Protein AF-A0A372Q466-F1 (afdb_monomer)

Foldseek 3Di:
DDDDDDDDDDPVVVVVVVVVVVVLVVQLPFWLVRNLVVVVVVPPPDDPVNNVVSVVVRQGSNNVVVVVVVVVVVCVVVVNDPPDPVPPDDDDDDDDDDDPPDPVVVVVVVVVVVVVVVLVVVVVPPPPDDPVVVVVSVVVVVVVVVVVCCVVVVDCVVVVVVVVVVVVVVVVVVVVVVVVVVVVVVVVVVVVVVVVVVVVVVVVVVVVVVVVVVVVVVVVVVVVVVVVVVVVVVVVVVVVVVVVVVVVVVVVVPPPDDDDDPDPDDPPDPPPPPPPPPPPPCDPVNVVVVVVVVVVVVVVVVVVVVVVVVVVVVVVVVVVVVVVPPDDDDDDDDDDD

Sequence (337 aa):
MSSQASSPASPDSITEEISTRIMSDVVKEFNTEELIEYLGRKDLKLDEDDIKILHKEKIAGLDFLNTTKEVMEMLRKNKVNGEDITSIKQFTPVFEEINDDDKALDHCMEDIILKLSNVETMTNANEDVSDEDAIGRVDYAIKSLEDFLCITKGKPQNIKIGYAQCITELEAKNDKLEAENAELRKGNTEIRDLRFKLSVSDAEIAELKRMRTKVLRANGEHNERRDVEIKKLKQKNAELEARLAIVEKNYVVVDGQLQNDKKAISEVLPKISSPNNNVDIKSSEDKKMDSFLDEVHKKKVSNEIRQRNREKKLLRESSTKDLSVSKGPVSSVDEES

Secondary structure (DSSP, 8-state):
---PPPPPPPHHHHHHHHHHHHHHHHHTT--HHHHHHHHHTTT----HHHHHHHHHTT--HHHHHHHHHHHHHHHHHTT--TT-GGGS----PPPPPPPTT-HHHHHHHHHHHHHHHHHHHHHHT-TT--HHHHHHHHHHHHHHHHHHHHHHTT-HHHHHHHHHHHHHHHHHHHHHHHHHHHHHHHHHHHHHHHHHHHHHHHHHHHHHHHHHHHHHHHHHHHHHHHHHHHHHHHHHHHHHHHHHHHHHHHHHTTTT---------------------------HHHHHHHHHHHHHHHHHHHHHHHHHHHHHHHHHHHHHHHTSSS-----------

Radius of gyration: 53.22 Å; Cα contacts (8 Å, |Δi|>4): 50; chains: 1; bounding box: 120×59×155 Å

pLDDT: mean 74.65, std 19.54, range [38.22, 98.31]

Mean predicted aligned error: 23.69 Å

Structure (mmCIF, N/CA/C/O backbone):
data_AF-A0A372Q466-F1
#
_entry.id   AF-A0A372Q466-F1
#
loop_
_atom_site.group_PDB
_atom_site.id
_atom_site.type_symbol
_atom_site.label_atom_id
_atom_site.label_alt_id
_atom_site.label_comp_id
_atom_site.label_asym_id
_atom_site.label_entity_id
_atom_site.label_seq_id
_atom_site.pdbx_PDB_ins_code
_atom_site.Cartn_x
_atom_site.Cartn_y
_atom_site.Cartn_z
_atom_site.occupancy
_atom_site.B_iso_or_equiv
_atom_site.auth_seq_id
_atom_site.auth_comp_id
_atom_site.auth_asym_id
_atom_site.auth_atom_id
_atom_site.pdbx_PDB_model_num
ATOM 1 N N . MET A 1 1 ? -7.091 10.038 -30.196 1.00 44.59 1 MET A N 1
ATOM 2 C CA . MET A 1 1 ? -7.006 10.667 -28.863 1.00 44.59 1 MET A CA 1
ATOM 3 C C . MET A 1 1 ? -8.393 11.175 -28.535 1.00 44.59 1 MET A C 1
ATOM 5 O O . MET A 1 1 ? -8.843 12.088 -29.208 1.00 44.59 1 MET A O 1
ATOM 9 N N . SER A 1 2 ? -9.104 10.513 -27.624 1.00 43.59 2 SER A N 1
ATOM 10 C CA . SER A 1 2 ? -10.438 10.943 -27.197 1.00 43.59 2 SER A CA 1
ATOM 11 C C . SER A 1 2 ? -10.302 11.467 -25.777 1.00 43.59 2 SER A C 1
ATOM 13 O O . SER A 1 2 ? -10.132 10.685 -24.845 1.00 43.59 2 SER A O 1
ATOM 15 N N . SER A 1 3 ? -10.267 12.786 -25.635 1.00 48.19 3 SER A N 1
ATOM 16 C CA . SER A 1 3 ? -10.241 13.451 -24.337 1.00 48.19 3 SER A CA 1
ATOM 17 C C . SER A 1 3 ? -11.683 13.595 -23.863 1.00 48.19 3 SER A C 1
ATOM 19 O O . SER A 1 3 ? -12.445 14.363 -24.448 1.00 48.19 3 SER A O 1
ATOM 21 N N . GLN A 1 4 ? -12.076 12.843 -22.834 1.00 50.62 4 GLN A N 1
ATOM 22 C CA . GLN A 1 4 ? -13.305 13.140 -22.102 1.00 50.62 4 GLN A CA 1
ATOM 23 C C . GLN A 1 4 ? -13.087 14.429 -21.305 1.00 50.62 4 GLN A C 1
ATOM 25 O O . GLN A 1 4 ? -12.199 14.501 -20.456 1.00 50.62 4 GLN A O 1
ATOM 30 N N . ALA A 1 5 ? -13.876 15.455 -21.615 1.00 45.59 5 ALA A N 1
ATOM 31 C CA . ALA A 1 5 ? -13.960 16.663 -20.813 1.00 45.59 5 ALA A CA 1
ATOM 32 C C . ALA A 1 5 ? -14.718 16.339 -19.519 1.00 45.59 5 ALA A C 1
ATOM 34 O O . ALA A 1 5 ? -15.847 15.847 -19.559 1.00 45.59 5 ALA A O 1
ATOM 35 N N . SER A 1 6 ? -14.077 16.591 -18.378 1.00 50.66 6 SER A N 1
ATOM 36 C CA . SER A 1 6 ? -14.710 16.499 -17.064 1.00 50.66 6 SER A CA 1
ATOM 37 C C . SER A 1 6 ? -15.810 17.558 -16.975 1.00 50.66 6 SER A C 1
ATOM 39 O O . SER A 1 6 ? -15.568 18.722 -17.296 1.00 50.66 6 SER A O 1
ATOM 41 N N . SER A 1 7 ? -17.013 17.157 -16.564 1.00 51.34 7 SER A N 1
ATOM 42 C CA . SER A 1 7 ? -18.104 18.104 -16.315 1.00 51.34 7 SER A CA 1
ATOM 43 C C . SER A 1 7 ? -17.730 19.031 -15.148 1.00 51.34 7 SER A C 1
ATOM 45 O O . SER A 1 7 ? -17.166 18.543 -14.164 1.00 51.34 7 SER A O 1
ATOM 47 N N . PRO A 1 8 ? -18.000 20.346 -15.232 1.00 53.06 8 PRO A N 1
ATOM 48 C CA . PRO A 1 8 ? -17.769 21.254 -14.117 1.00 53.06 8 PRO A CA 1
ATOM 49 C C . PRO A 1 8 ? -18.747 20.934 -12.981 1.00 53.06 8 PRO A C 1
ATOM 51 O O . PRO A 1 8 ? -19.928 20.691 -13.226 1.00 53.06 8 PRO A O 1
ATOM 54 N N . ALA A 1 9 ? -18.246 20.912 -11.744 1.00 53.78 9 ALA A N 1
ATOM 55 C CA . ALA A 1 9 ? -19.078 20.759 -10.555 1.00 53.78 9 ALA A CA 1
ATOM 56 C C . ALA A 1 9 ? -20.114 21.896 -10.484 1.00 53.78 9 ALA A C 1
ATOM 58 O O . ALA A 1 9 ? -19.784 23.053 -10.755 1.00 53.78 9 ALA A O 1
ATOM 59 N N . SER A 1 10 ? -21.361 21.558 -10.144 1.00 47.69 10 SER A N 1
ATOM 60 C CA . SER A 1 10 ? -22.459 22.522 -10.049 1.00 47.69 10 SER A CA 1
ATOM 61 C C . SER A 1 10 ? -22.172 23.590 -8.981 1.00 47.69 10 SER A C 1
ATOM 63 O O . SER A 1 10 ? -21.725 23.237 -7.887 1.00 47.69 10 SER A O 1
ATOM 65 N N . PRO A 1 11 ? -22.458 24.878 -9.252 1.00 53.91 11 PRO A N 1
ATOM 66 C CA . PRO A 1 11 ? -22.210 25.979 -8.316 1.00 53.91 11 PRO A CA 1
ATOM 67 C C . PRO A 1 11 ? -22.918 25.809 -6.961 1.00 53.91 11 PRO A C 1
ATOM 69 O O . PRO A 1 11 ? -22.360 26.228 -5.949 1.00 53.91 11 PRO A O 1
ATOM 72 N N . ASP A 1 12 ? -24.056 25.108 -6.923 1.00 52.78 12 ASP A N 1
ATOM 73 C CA . ASP A 1 12 ? -24.810 24.813 -5.694 1.00 52.78 12 ASP A CA 1
ATOM 74 C C . ASP A 1 12 ? -24.000 23.988 -4.677 1.00 52.78 12 ASP A C 1
ATOM 76 O O . ASP A 1 12 ? -24.082 24.210 -3.471 1.00 52.78 12 ASP A O 1
ATOM 80 N N . SER A 1 13 ? -23.145 23.074 -5.153 1.00 54.00 13 SER A N 1
ATOM 81 C CA . SER A 1 13 ? -22.295 22.255 -4.278 1.00 54.00 13 SER A CA 1
ATOM 82 C C . SER A 1 13 ? -21.184 23.076 -3.624 1.00 54.00 13 SER A C 1
ATOM 84 O O . SER A 1 13 ? -20.756 22.758 -2.519 1.00 54.00 13 SER A O 1
ATOM 86 N N . ILE A 1 14 ? -20.711 24.125 -4.302 1.00 54.25 14 ILE A N 1
ATOM 87 C CA . ILE A 1 14 ? -19.613 24.973 -3.826 1.00 54.25 14 ILE A CA 1
ATOM 88 C C . ILE A 1 14 ? -20.138 25.956 -2.772 1.00 54.25 14 ILE A C 1
ATOM 90 O O . ILE A 1 14 ? -19.469 26.204 -1.771 1.00 54.25 14 ILE A O 1
ATOM 94 N N . THR A 1 15 ? -21.348 26.491 -2.953 1.00 51.25 15 THR A N 1
ATOM 95 C CA . THR A 1 15 ? -21.980 27.390 -1.975 1.00 51.25 15 THR A CA 1
ATOM 96 C C . THR A 1 15 ? -22.365 26.675 -0.680 1.00 51.25 15 THR A C 1
ATOM 98 O O . THR A 1 15 ? -22.155 27.233 0.397 1.00 51.25 15 THR A O 1
ATOM 101 N N . GLU A 1 16 ? -22.841 25.429 -0.761 1.00 55.97 16 GLU A N 1
ATOM 102 C CA . GLU A 1 16 ? -23.146 24.600 0.416 1.00 55.97 16 GLU A CA 1
ATOM 103 C C . GLU A 1 16 ? -21.878 24.179 1.179 1.00 55.97 16 GLU A C 1
ATOM 105 O O . GLU A 1 16 ? -21.827 24.245 2.409 1.00 55.97 16 GLU A O 1
ATOM 110 N N . GLU A 1 17 ? -20.799 23.825 0.474 1.00 57.44 17 GLU A N 1
ATOM 111 C CA . GLU A 1 17 ? -19.514 23.476 1.097 1.00 57.44 17 GLU A CA 1
ATOM 112 C C . GLU A 1 17 ? -18.873 24.680 1.813 1.00 57.44 17 GLU A C 1
ATOM 114 O O . GLU A 1 17 ? -18.328 24.554 2.911 1.00 57.44 17 GLU A O 1
ATOM 119 N N . ILE A 1 18 ? -18.982 25.880 1.236 1.00 59.69 18 ILE A N 1
ATOM 120 C CA . ILE A 1 18 ? -18.499 27.115 1.870 1.00 59.69 18 ILE A CA 1
ATOM 121 C C . ILE A 1 18 ? -19.350 27.461 3.101 1.00 59.69 18 ILE A C 1
ATOM 123 O O . ILE A 1 18 ? -18.797 27.807 4.145 1.00 59.69 18 ILE A O 1
ATOM 127 N N . SER A 1 19 ? -20.675 27.321 3.013 1.00 62.28 19 SER A N 1
ATOM 128 C CA . SER A 1 19 ? -21.606 27.583 4.120 1.00 62.28 19 SER A CA 1
ATOM 129 C C . SER A 1 19 ? -21.385 26.627 5.304 1.00 62.28 19 SER A C 1
ATOM 131 O O . SER A 1 19 ? -21.246 27.059 6.451 1.00 62.28 19 SER A O 1
ATOM 133 N N . THR A 1 20 ? -21.239 25.327 5.034 1.00 62.69 20 THR A N 1
ATOM 134 C CA . THR A 1 20 ? -20.958 24.298 6.054 1.00 62.69 20 THR A CA 1
ATOM 135 C C . THR A 1 20 ? -19.583 24.463 6.702 1.00 62.69 20 THR A C 1
ATOM 137 O O . THR A 1 20 ? -19.449 24.287 7.917 1.00 62.69 20 THR A O 1
ATOM 140 N N . ARG A 1 21 ? -18.567 24.874 5.933 1.00 68.06 21 ARG A N 1
ATOM 141 C CA . ARG A 1 21 ? -17.226 25.171 6.455 1.00 68.06 21 ARG A CA 1
ATOM 142 C C . ARG A 1 21 ? -17.224 26.376 7.395 1.00 68.06 21 ARG A C 1
ATOM 144 O O . ARG A 1 21 ? -16.678 26.276 8.490 1.00 68.06 21 ARG A O 1
ATOM 151 N N . ILE A 1 22 ? -17.884 27.469 7.005 1.00 69.56 22 ILE A N 1
ATOM 152 C CA . ILE A 1 22 ? -18.011 28.676 7.839 1.00 69.56 22 ILE A CA 1
ATOM 153 C C . ILE A 1 22 ? -18.734 28.344 9.147 1.00 69.56 22 ILE A C 1
ATOM 155 O O . ILE A 1 22 ? -18.325 28.796 10.213 1.00 69.56 22 ILE A O 1
ATOM 159 N N . MET A 1 23 ? -19.775 27.512 9.090 1.00 74.00 23 MET A N 1
ATOM 160 C CA . MET A 1 23 ? -20.550 27.182 10.282 1.00 74.00 23 MET A CA 1
ATOM 161 C C . MET A 1 23 ? -19.811 26.230 11.231 1.00 74.00 23 MET A C 1
ATOM 163 O O . MET A 1 23 ? -19.914 26.385 12.444 1.00 74.00 23 MET A O 1
ATOM 167 N N . SER A 1 24 ? -19.013 25.294 10.705 1.00 80.06 24 SER A N 1
ATOM 168 C CA . SER A 1 24 ? -18.153 24.442 11.535 1.00 80.06 24 SER A CA 1
ATOM 169 C C . SER A 1 24 ? -17.068 25.245 12.251 1.00 80.06 24 SER A C 1
ATOM 171 O O . SER A 1 24 ? -16.788 24.962 13.411 1.00 80.06 24 SER A O 1
ATOM 173 N N . ASP A 1 25 ? -16.471 26.246 11.599 1.00 83.00 25 ASP A N 1
ATOM 174 C CA . ASP A 1 25 ? -15.416 27.053 12.219 1.00 83.00 25 ASP A CA 1
ATOM 175 C C . ASP A 1 25 ? -15.942 27.910 13.381 1.00 83.00 25 ASP A C 1
ATOM 177 O O . ASP A 1 25 ? -15.251 28.040 14.384 1.00 83.00 25 ASP A O 1
ATOM 181 N N . VAL A 1 26 ? -17.189 28.387 13.302 1.00 85.62 26 VAL A N 1
ATOM 182 C CA . VAL A 1 26 ? -17.850 29.101 14.409 1.00 85.62 26 VAL A CA 1
ATOM 183 C C . VAL A 1 26 ? -18.216 28.152 15.556 1.00 85.62 26 VAL A C 1
ATOM 185 O O . VAL A 1 26 ? -17.961 28.461 16.715 1.00 85.62 26 VAL A O 1
ATOM 188 N N . VAL A 1 27 ? -18.766 26.968 15.254 1.00 90.00 27 VAL A N 1
ATOM 189 C CA . VAL A 1 27 ? -19.194 26.005 16.287 1.00 90.00 27 VAL A CA 1
ATOM 190 C C . VAL A 1 27 ? -18.016 25.493 17.123 1.00 90.00 27 VAL A C 1
ATOM 192 O O . VAL A 1 27 ? -18.204 25.198 18.296 1.00 90.00 27 VAL A O 1
ATOM 195 N N . LYS A 1 28 ? -16.790 25.425 16.581 1.00 92.31 28 LYS A N 1
ATOM 196 C CA . LYS A 1 28 ? -15.598 24.993 17.346 1.00 92.31 28 LYS A CA 1
ATOM 197 C C . LYS A 1 28 ? -15.324 25.846 18.581 1.00 92.31 28 LYS A C 1
ATOM 199 O O . LYS A 1 28 ? -14.719 25.345 19.522 1.00 92.31 28 LYS A O 1
ATOM 204 N N . GLU A 1 29 ? -15.727 27.111 18.559 1.00 92.75 29 GLU A N 1
ATOM 205 C CA . GLU A 1 29 ? -15.465 28.056 19.644 1.00 92.75 29 GLU A CA 1
ATOM 206 C C . GLU A 1 29 ? -16.552 28.030 20.725 1.00 92.75 29 GLU A C 1
ATOM 208 O O . GLU A 1 29 ? -16.367 28.628 21.782 1.00 92.75 29 GLU A O 1
ATOM 213 N N . PHE A 1 30 ? -17.658 27.312 20.497 1.00 95.56 30 PHE A N 1
ATOM 214 C CA . PHE A 1 30 ? -18.774 27.283 21.432 1.00 95.56 30 PHE A CA 1
ATOM 215 C C . PHE A 1 30 ? -18.442 26.538 22.717 1.00 95.56 30 PHE A C 1
ATOM 217 O O . PHE A 1 30 ? -17.944 25.406 22.707 1.00 95.56 30 PHE A O 1
ATOM 224 N N . ASN A 1 31 ? -18.815 27.153 23.836 1.00 94.50 31 ASN A N 1
ATOM 225 C CA . ASN A 1 31 ? -18.957 26.436 25.097 1.00 94.50 31 ASN A CA 1
ATOM 226 C C . ASN A 1 31 ? -20.234 25.567 25.096 1.00 94.50 31 ASN A C 1
ATOM 228 O O . ASN A 1 31 ? -21.010 25.567 24.141 1.00 94.50 31 ASN A O 1
ATOM 232 N N . THR A 1 32 ? -20.445 24.792 26.161 1.00 94.56 32 THR A N 1
ATOM 233 C CA . THR A 1 32 ? -21.567 23.844 26.253 1.00 94.56 32 THR A CA 1
ATOM 234 C C . THR A 1 32 ? -22.935 24.520 26.138 1.00 94.56 32 THR A C 1
ATOM 236 O O . THR A 1 32 ? -23.804 23.997 25.446 1.00 94.56 32 THR A O 1
ATOM 239 N N . GLU A 1 33 ? -23.120 25.698 26.737 1.00 94.69 33 GLU A N 1
ATOM 240 C CA . GLU A 1 33 ? -24.391 26.433 26.671 1.00 94.69 33 GLU A CA 1
ATOM 241 C C . GLU A 1 33 ? -24.652 26.991 25.268 1.00 94.69 33 GLU A C 1
ATOM 243 O O . GLU A 1 33 ? -25.740 26.831 24.716 1.00 94.69 33 GLU A O 1
ATOM 248 N N . GLU A 1 34 ? -23.630 27.587 24.651 1.00 94.31 34 GLU A N 1
ATOM 249 C CA . GLU A 1 34 ? -23.700 28.113 23.282 1.00 94.31 34 GLU A CA 1
ATOM 250 C C . GLU A 1 34 ? -23.965 27.000 22.260 1.00 94.31 34 GLU A C 1
ATOM 252 O O . GLU A 1 34 ? -24.724 27.189 21.306 1.00 94.31 34 GLU A O 1
ATOM 257 N N . LEU A 1 35 ? -23.382 25.816 22.475 1.00 94.75 35 LEU A N 1
ATOM 258 C CA . LEU A 1 35 ? -23.640 24.639 21.653 1.00 94.75 35 LEU A CA 1
ATOM 259 C C . LEU A 1 35 ? -25.094 24.174 21.791 1.00 94.75 35 LEU A C 1
ATOM 261 O O . LEU A 1 35 ? -25.743 23.930 20.775 1.00 94.75 35 LEU A O 1
ATOM 265 N N . ILE A 1 36 ? -25.618 24.068 23.016 1.00 93.69 36 ILE A N 1
ATOM 266 C CA . ILE A 1 36 ? -27.011 23.668 23.266 1.00 93.69 36 ILE A CA 1
ATOM 267 C C . ILE A 1 36 ? -27.976 24.661 22.607 1.00 93.69 36 ILE A C 1
ATOM 269 O O . ILE A 1 36 ? -28.895 24.246 21.897 1.00 93.69 36 ILE A O 1
ATOM 273 N N . GLU A 1 37 ? -27.739 25.966 22.763 1.00 92.75 37 GLU A N 1
ATOM 274 C CA . GLU A 1 37 ? -28.554 27.002 22.126 1.00 92.75 37 GLU A CA 1
ATOM 275 C C . GLU A 1 37 ? -28.517 26.884 20.596 1.00 92.75 37 GLU A C 1
ATOM 277 O O . GLU A 1 37 ? -29.555 26.941 19.927 1.00 92.75 37 GLU A O 1
ATOM 282 N N . TYR A 1 38 ? -27.327 26.687 20.027 1.00 92.19 38 TYR A N 1
ATOM 283 C CA . TYR A 1 38 ? -27.156 26.502 18.592 1.00 92.19 38 TYR A CA 1
ATOM 284 C C . TYR A 1 38 ? -27.909 25.272 18.071 1.00 92.19 38 TYR A C 1
ATOM 286 O O . TYR A 1 38 ? -28.610 25.371 17.061 1.00 92.19 38 TYR A O 1
ATOM 294 N N . LEU A 1 39 ? -27.795 24.128 18.752 1.00 90.81 39 LEU A N 1
ATOM 295 C CA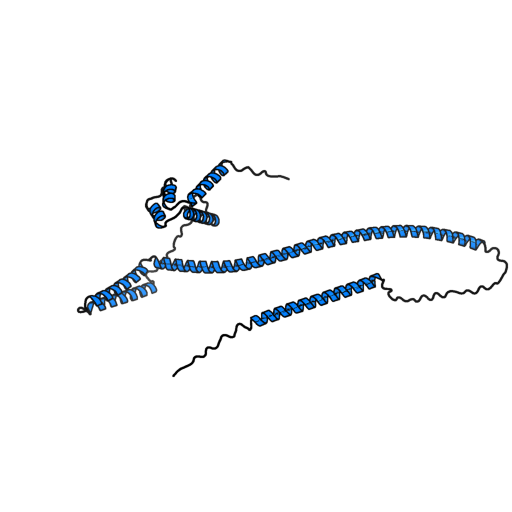 . LEU A 1 39 ? -28.468 22.884 18.369 1.00 90.81 39 LEU A CA 1
ATOM 296 C C . LEU A 1 39 ? -29.993 23.000 18.492 1.00 90.81 39 LEU A C 1
ATOM 298 O O . LEU A 1 39 ? -30.715 22.519 17.616 1.00 90.81 39 LEU A O 1
ATOM 30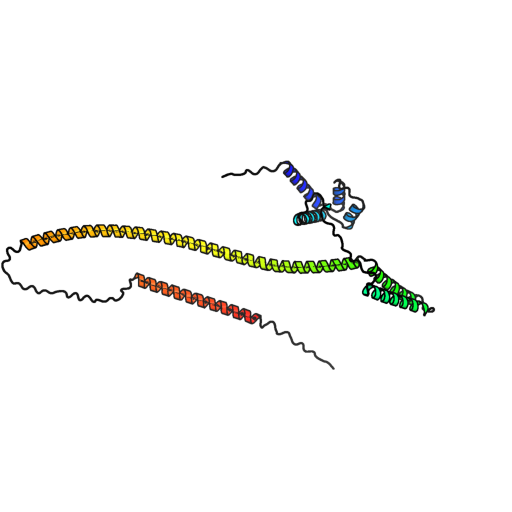2 N N . GLY A 1 40 ? -30.487 23.712 19.509 1.00 88.56 40 GLY A N 1
ATOM 303 C CA . GLY A 1 40 ? -31.913 24.000 19.677 1.00 88.56 40 GLY A CA 1
ATOM 304 C C . GLY A 1 40 ? -32.518 24.777 18.501 1.00 88.56 40 GLY A C 1
ATOM 305 O O . GLY A 1 40 ? -33.686 24.589 18.169 1.00 88.56 40 GLY A O 1
ATOM 306 N N . ARG A 1 41 ? -31.719 25.594 17.801 1.00 88.88 41 ARG A N 1
ATOM 307 C CA . ARG A 1 41 ? -32.148 26.342 16.603 1.00 88.88 41 ARG A CA 1
ATOM 308 C C . ARG A 1 41 ? -32.139 25.514 15.309 1.00 88.88 41 ARG A C 1
ATOM 310 O O . ARG A 1 41 ? -32.532 26.037 14.269 1.00 88.88 41 ARG A O 1
ATOM 317 N N . LYS A 1 42 ? -31.655 24.266 15.327 1.00 86.75 42 LYS A N 1
ATOM 318 C CA . LYS A 1 42 ? -31.441 23.432 14.126 1.00 86.75 42 LYS A CA 1
ATOM 319 C C . LYS A 1 42 ? -32.555 22.420 13.834 1.00 86.75 42 LYS A C 1
ATOM 321 O O . LYS A 1 42 ? -32.333 21.506 13.048 1.00 86.75 42 LYS A O 1
ATOM 326 N N . ASP A 1 43 ? -33.736 22.579 14.435 1.00 83.88 43 ASP A N 1
ATOM 327 C CA . ASP A 1 43 ? -34.892 21.680 14.256 1.00 83.88 43 ASP A CA 1
ATOM 328 C C . ASP A 1 43 ? -34.559 20.187 14.478 1.00 83.88 43 ASP A C 1
ATOM 330 O O . ASP A 1 43 ? -35.147 19.292 13.870 1.00 83.88 43 ASP A O 1
ATOM 334 N N . LEU A 1 44 ? -33.626 19.901 15.396 1.00 86.56 44 LEU A N 1
ATOM 335 C CA . LEU A 1 44 ? -33.151 18.544 15.702 1.00 86.56 44 LEU A CA 1
ATOM 336 C C . LEU A 1 44 ? -34.098 17.740 16.608 1.00 86.56 44 LEU A C 1
ATOM 338 O O . LEU A 1 44 ? -33.849 16.563 16.840 1.00 86.56 44 LEU A O 1
ATOM 342 N N . LYS A 1 45 ? -35.185 18.356 17.097 1.00 89.00 45 LYS A N 1
ATOM 343 C CA . LYS A 1 45 ? -36.159 17.749 18.026 1.00 89.00 45 LYS A CA 1
ATOM 344 C C . LYS A 1 45 ? -35.515 17.145 19.284 1.00 89.00 45 LYS A C 1
ATOM 346 O O . LYS A 1 45 ? -35.944 16.087 19.729 1.00 89.00 45 LYS A O 1
ATOM 351 N N . LEU A 1 46 ? -34.506 17.821 19.833 1.00 89.19 46 LEU A N 1
ATOM 352 C CA . LEU A 1 46 ? -33.885 17.428 21.097 1.00 89.19 46 LEU A CA 1
ATOM 353 C C . LEU A 1 46 ? -34.903 17.533 22.232 1.00 89.19 46 LEU A C 1
ATOM 355 O O . LEU A 1 46 ? -35.618 18.538 22.325 1.00 89.19 46 LEU A O 1
ATOM 359 N N . ASP A 1 47 ? -34.958 16.511 23.075 1.00 91.88 47 ASP A N 1
ATOM 360 C CA . ASP A 1 47 ? -35.762 16.531 24.288 1.00 91.88 47 ASP A CA 1
ATOM 361 C C . ASP A 1 47 ? -34.952 16.983 25.517 1.00 91.88 47 ASP A C 1
ATOM 363 O O . ASP A 1 47 ? -33.774 17.341 25.450 1.00 91.88 47 ASP A O 1
ATOM 367 N N . GLU A 1 48 ? -35.623 17.039 26.663 1.00 92.94 48 GLU A N 1
ATOM 368 C CA . GLU A 1 48 ? -35.030 17.502 27.916 1.00 92.94 48 GLU A CA 1
ATOM 369 C C . GLU A 1 48 ? -33.903 16.576 28.410 1.00 92.94 48 GLU A C 1
ATOM 371 O O . GLU A 1 48 ? -32.947 17.037 29.036 1.00 92.94 48 GLU A O 1
ATOM 376 N N . ASP A 1 49 ? -33.990 15.274 28.142 1.00 94.44 49 ASP A N 1
ATOM 377 C CA . ASP A 1 49 ? -32.969 14.320 28.564 1.00 94.44 49 ASP A CA 1
ATOM 378 C C . ASP A 1 49 ? -31.736 14.397 27.652 1.00 94.44 49 ASP A C 1
ATOM 380 O O . ASP A 1 49 ? -30.612 14.346 28.160 1.00 94.44 49 ASP A O 1
ATOM 384 N N . ASP A 1 50 ? -31.920 14.651 26.352 1.00 93.00 50 ASP A N 1
ATOM 385 C CA . ASP A 1 50 ? -30.825 14.951 25.420 1.00 93.00 50 ASP A CA 1
ATOM 386 C C . ASP A 1 50 ? -30.005 16.164 25.887 1.00 93.00 50 ASP A C 1
ATOM 388 O O . ASP A 1 50 ? -28.771 16.123 25.952 1.00 93.00 50 ASP A O 1
ATOM 392 N N . ILE A 1 51 ? -30.688 17.246 26.275 1.00 92.75 51 ILE A N 1
ATOM 393 C CA . ILE A 1 51 ? -30.044 18.472 26.767 1.00 92.75 51 ILE A CA 1
ATOM 394 C C . ILE A 1 51 ? -29.291 18.198 28.076 1.00 92.75 51 ILE A C 1
ATOM 396 O O . ILE A 1 51 ? -28.144 18.631 28.238 1.00 92.75 51 ILE A O 1
ATOM 400 N N . LYS A 1 52 ? -29.883 17.426 28.999 1.00 92.94 52 LYS A N 1
ATOM 401 C CA . LYS A 1 52 ? -29.211 17.031 30.249 1.00 92.94 52 LYS A CA 1
ATOM 402 C C . LYS A 1 52 ? -27.938 16.236 29.998 1.00 92.94 52 LYS A C 1
ATOM 404 O O . LYS A 1 52 ? -26.980 16.410 30.752 1.00 92.94 52 LYS A O 1
ATOM 409 N N . ILE A 1 53 ? -27.905 15.374 28.982 1.00 94.62 53 ILE A N 1
ATOM 410 C CA . ILE A 1 53 ? -26.701 14.614 28.624 1.00 94.62 53 ILE A CA 1
ATOM 411 C C . ILE A 1 53 ? -25.590 15.574 28.194 1.00 94.62 53 ILE A C 1
ATOM 413 O O . ILE A 1 53 ? -24.492 15.506 28.748 1.00 94.62 53 ILE A O 1
ATOM 417 N N . LEU A 1 54 ? -25.884 16.512 27.286 1.00 92.44 54 LEU A N 1
ATOM 418 C CA . LEU A 1 54 ? -24.906 17.502 26.815 1.00 92.44 54 LEU A CA 1
ATOM 419 C C . LEU A 1 54 ? -24.332 18.338 27.970 1.00 92.44 54 LEU A C 1
ATOM 421 O O . LEU A 1 54 ? -23.118 18.540 28.047 1.00 92.44 54 LEU A O 1
ATOM 425 N N . HIS A 1 55 ? -25.189 18.767 28.901 1.00 91.19 55 HIS A N 1
ATOM 426 C CA . HIS A 1 55 ? -24.782 19.554 30.065 1.00 91.19 55 HIS A CA 1
ATOM 427 C C . HIS A 1 55 ? -23.989 18.724 31.090 1.00 91.19 55 HIS A C 1
ATOM 429 O O . HIS A 1 55 ? -22.995 19.191 31.651 1.00 91.19 55 HIS A O 1
ATOM 435 N N . LYS A 1 56 ? -24.403 17.478 31.353 1.00 93.50 56 LYS A N 1
ATOM 436 C CA . LYS A 1 56 ? -23.729 16.580 32.303 1.00 93.50 56 LYS A CA 1
ATOM 437 C C . LYS A 1 56 ? -22.325 16.208 31.831 1.00 93.50 56 LYS A C 1
ATOM 439 O O . LYS A 1 56 ? -21.394 16.240 32.633 1.00 93.50 56 LYS A O 1
ATOM 444 N N . GLU A 1 57 ? -22.189 15.892 30.548 1.00 92.94 57 GLU A N 1
ATOM 445 C CA . GLU A 1 57 ? -20.911 15.539 29.922 1.00 92.94 57 GLU A CA 1
ATOM 446 C C . GLU A 1 57 ? -20.069 16.776 29.566 1.00 92.94 57 GLU A C 1
ATOM 448 O O . GLU A 1 57 ? -18.907 16.639 29.192 1.00 92.94 57 GLU A O 1
ATOM 453 N N . LYS A 1 58 ? -20.621 17.990 29.730 1.00 93.56 58 LYS A N 1
ATOM 454 C CA . LYS A 1 58 ? -19.956 19.274 29.447 1.00 93.56 58 LYS A CA 1
ATOM 455 C C . LYS A 1 58 ? -19.360 19.326 28.043 1.00 93.56 58 LYS A C 1
ATOM 457 O O . LYS A 1 58 ? -18.214 19.729 27.850 1.00 93.56 58 LYS A O 1
ATOM 462 N N . ILE A 1 59 ? -20.147 18.903 27.059 1.00 93.69 59 ILE A N 1
ATOM 463 C CA . ILE A 1 59 ? -19.684 18.803 25.676 1.00 93.69 59 ILE A CA 1
ATOM 464 C C . ILE A 1 59 ? -19.523 20.215 25.111 1.00 93.69 59 ILE A C 1
ATOM 466 O O . ILE A 1 59 ? -20.488 20.977 25.069 1.00 93.69 59 ILE A O 1
ATOM 470 N N . ALA A 1 60 ? -18.310 20.583 24.701 1.00 94.56 60 ALA A N 1
ATOM 471 C CA . ALA A 1 60 ? -18.051 21.833 23.993 1.00 94.56 60 ALA A CA 1
ATOM 472 C C . ALA A 1 60 ? -18.185 21.636 22.476 1.00 94.56 60 ALA A C 1
ATOM 474 O O . ALA A 1 60 ? -18.152 20.514 21.962 1.00 94.56 60 ALA A O 1
ATOM 475 N N . GLY A 1 61 ? -18.315 22.731 21.729 1.00 93.50 61 GLY A N 1
ATOM 476 C CA . GLY A 1 61 ? -18.524 22.670 20.284 1.00 93.50 61 GLY A CA 1
ATOM 477 C C . GLY A 1 61 ? -17.366 22.022 19.517 1.00 93.50 61 GLY A C 1
ATOM 478 O O . GLY A 1 61 ? -17.599 21.298 18.547 1.00 93.50 61 GLY A O 1
ATOM 479 N N . LEU A 1 62 ? -16.125 22.186 19.989 1.00 92.19 62 LEU A N 1
ATOM 480 C CA . LEU A 1 62 ? -14.971 21.466 19.444 1.00 92.19 62 LEU A CA 1
ATOM 481 C C . LEU A 1 62 ? -15.098 19.946 19.624 1.00 92.19 62 LEU A C 1
ATOM 483 O O . LEU A 1 62 ? -14.876 19.203 18.667 1.00 92.19 62 LEU A O 1
ATOM 487 N N . ASP A 1 63 ? -15.474 19.491 20.820 1.0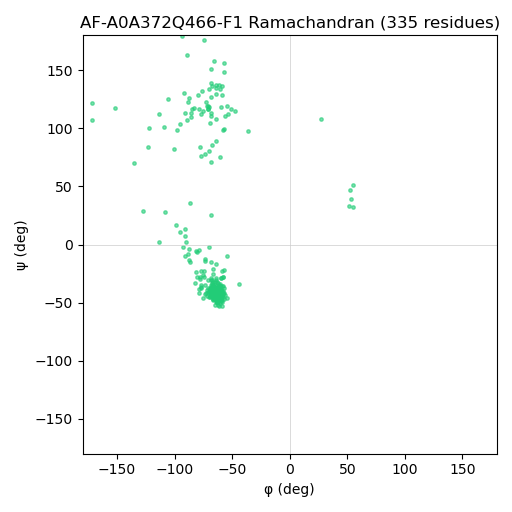0 92.38 63 ASP A N 1
ATOM 488 C CA . ASP A 1 63 ? -15.621 18.065 21.131 1.00 92.38 63 ASP A CA 1
ATOM 489 C C . ASP A 1 63 ? -16.741 17.449 20.295 1.00 92.38 63 ASP A C 1
ATOM 491 O O . ASP A 1 63 ? -16.533 16.439 19.626 1.00 92.38 63 ASP A O 1
ATOM 495 N N . PHE A 1 64 ? -17.887 18.129 20.219 1.00 92.50 64 PHE A N 1
ATOM 496 C CA . PHE A 1 64 ? -19.013 17.725 19.382 1.00 92.50 64 PHE A CA 1
ATOM 497 C C . PHE A 1 64 ? -18.613 17.538 17.910 1.00 92.50 64 PHE A C 1
ATOM 499 O O . PHE A 1 64 ? -18.961 16.533 17.280 1.00 92.50 64 PHE A O 1
ATOM 506 N N . LEU A 1 65 ? -17.850 18.480 17.345 1.00 90.12 65 LEU A N 1
ATOM 507 C CA . LEU A 1 65 ? -17.387 18.399 15.958 1.00 90.12 65 LEU A CA 1
ATOM 508 C C . LEU A 1 65 ? -16.353 17.292 15.743 1.00 90.12 65 LEU A C 1
ATOM 510 O O . LEU A 1 65 ? -16.395 16.617 14.710 1.00 90.12 65 LEU A O 1
ATOM 514 N N . ASN A 1 66 ? -15.448 17.085 16.700 1.00 88.31 66 ASN A N 1
ATOM 515 C CA . ASN A 1 66 ? -14.478 15.995 16.648 1.00 88.31 66 ASN A CA 1
ATOM 516 C C . ASN A 1 66 ? -15.189 14.639 16.670 1.00 88.31 66 ASN A C 1
ATOM 518 O O . ASN A 1 66 ? -14.972 13.831 15.766 1.00 88.31 66 ASN A O 1
ATOM 522 N N . THR A 1 67 ? -16.115 14.431 17.611 1.00 85.31 67 THR A N 1
ATOM 523 C CA . THR A 1 67 ? -16.925 13.209 17.690 1.00 85.31 67 THR A CA 1
ATOM 524 C C . THR A 1 67 ? -17.740 12.997 16.416 1.00 85.31 67 THR A C 1
ATOM 526 O O . THR A 1 67 ? -17.747 11.900 15.862 1.00 85.31 67 THR A O 1
ATOM 529 N N . THR A 1 68 ? -18.364 14.049 15.876 1.00 84.81 68 THR A N 1
ATOM 530 C CA . THR A 1 68 ? -19.117 13.963 14.613 1.00 84.81 68 THR A CA 1
ATOM 531 C C . THR A 1 68 ? -18.221 13.511 13.459 1.00 84.81 68 THR A C 1
ATOM 533 O O . THR A 1 68 ? -18.594 12.634 12.678 1.00 84.81 68 THR A O 1
ATOM 536 N N . LYS A 1 69 ? -17.009 14.070 13.352 1.00 85.75 69 LYS A N 1
ATOM 537 C CA . LYS A 1 69 ? -16.041 13.695 12.315 1.00 85.75 69 LYS A CA 1
ATOM 538 C C . LYS A 1 69 ? -15.594 12.239 12.453 1.00 85.75 69 LYS A C 1
ATOM 540 O O . LYS A 1 69 ? -15.540 11.532 11.447 1.00 85.75 69 LYS A O 1
ATOM 545 N N . GLU A 1 70 ? -15.294 11.796 13.669 1.00 83.81 70 GLU A N 1
ATOM 546 C CA . GLU A 1 70 ? -14.896 10.414 13.953 1.00 83.81 70 GLU A CA 1
ATOM 547 C C . GLU A 1 70 ? -16.007 9.423 13.602 1.00 83.81 70 GLU A C 1
ATOM 549 O O . GLU A 1 70 ? -15.757 8.453 12.883 1.00 83.81 70 GLU A O 1
ATOM 554 N N . VAL A 1 71 ? -17.246 9.699 14.021 1.00 81.00 71 VAL A N 1
ATOM 555 C CA . VAL A 1 71 ? -18.418 8.875 13.692 1.00 81.00 71 VAL A CA 1
ATOM 556 C C . VAL A 1 71 ? -18.601 8.783 12.176 1.00 81.00 71 VAL A C 1
ATOM 558 O O . VAL A 1 71 ? -18.714 7.682 11.638 1.00 81.00 71 VAL A O 1
ATOM 561 N N . MET A 1 72 ? -18.541 9.905 11.455 1.00 80.69 72 MET A N 1
ATOM 562 C CA . MET A 1 72 ? -18.662 9.914 9.991 1.00 80.69 72 MET A CA 1
ATOM 563 C C . MET A 1 72 ? -17.536 9.128 9.304 1.00 80.69 72 MET A C 1
ATOM 565 O O . MET A 1 72 ? -17.775 8.392 8.341 1.00 80.69 72 MET A O 1
ATOM 569 N N . GLU A 1 73 ? -16.302 9.227 9.804 1.00 83.25 73 GLU A N 1
ATOM 570 C CA . GLU A 1 73 ? -15.180 8.449 9.280 1.00 83.25 73 GLU A CA 1
ATOM 571 C C . GLU A 1 73 ? -15.366 6.943 9.526 1.00 83.25 73 GLU A C 1
ATOM 573 O O . GLU A 1 73 ? -15.098 6.134 8.629 1.00 83.25 73 GLU A O 1
ATOM 578 N N . MET A 1 74 ? -15.861 6.565 10.706 1.00 79.94 74 MET A N 1
ATOM 579 C CA . MET A 1 74 ? -16.183 5.182 11.057 1.00 79.94 74 MET A CA 1
ATOM 580 C C . MET A 1 74 ? -17.299 4.616 10.176 1.00 79.94 74 MET A C 1
ATOM 582 O O . MET A 1 74 ? -17.155 3.509 9.650 1.00 79.94 74 MET A O 1
ATOM 586 N N . LEU A 1 75 ? -18.371 5.370 9.933 1.00 78.00 75 LEU A N 1
ATOM 587 C CA . LEU A 1 75 ? -19.454 4.954 9.035 1.00 78.00 75 LEU A CA 1
ATOM 588 C C . LEU A 1 75 ? -18.946 4.738 7.603 1.00 78.00 75 LEU A C 1
ATOM 590 O O . LEU A 1 75 ? -19.233 3.708 6.986 1.00 78.00 75 LEU A O 1
ATOM 594 N N . ARG A 1 76 ? -18.091 5.644 7.105 1.00 79.94 76 ARG A N 1
ATOM 595 C CA . ARG A 1 76 ? -17.457 5.522 5.783 1.00 79.94 76 ARG A CA 1
ATOM 596 C C . ARG A 1 76 ? -16.583 4.271 5.675 1.00 79.94 76 ARG A C 1
ATOM 598 O O . ARG A 1 76 ? -16.655 3.562 4.671 1.00 79.94 76 ARG A O 1
ATOM 605 N N . LYS A 1 77 ? -15.761 3.985 6.693 1.00 79.31 77 LYS A N 1
ATOM 606 C CA . LYS A 1 77 ? -14.925 2.767 6.746 1.00 79.31 77 LYS A CA 1
ATOM 607 C C . LYS A 1 77 ? -15.777 1.497 6.675 1.00 79.31 77 LYS A C 1
ATOM 609 O O . LYS A 1 77 ? -15.378 0.537 6.020 1.00 79.31 77 LYS A O 1
ATOM 614 N N . ASN A 1 78 ? -16.964 1.526 7.276 1.00 73.25 78 ASN A N 1
ATOM 615 C CA . ASN A 1 78 ? -17.895 0.401 7.321 1.00 73.25 78 ASN A CA 1
ATOM 616 C C . ASN A 1 78 ? -18.907 0.364 6.160 1.00 73.25 78 ASN A C 1
ATOM 618 O O . ASN A 1 78 ? -19.790 -0.489 6.161 1.00 73.25 78 ASN A O 1
ATOM 622 N N . LYS A 1 79 ? -18.769 1.237 5.149 1.00 77.62 79 LYS A N 1
ATOM 623 C CA . LYS A 1 79 ? -19.669 1.319 3.979 1.00 77.62 79 LYS A CA 1
ATOM 624 C C . LYS A 1 79 ? -21.149 1.506 4.354 1.00 77.62 79 LYS A C 1
ATOM 626 O O . LYS A 1 79 ? -22.028 1.020 3.646 1.00 77.62 79 LYS A O 1
ATOM 631 N N . VAL A 1 80 ? -21.418 2.197 5.461 1.00 72.94 80 VAL A N 1
ATOM 632 C CA . VAL A 1 80 ? -22.778 2.578 5.857 1.00 72.94 80 VAL A CA 1
ATOM 633 C C . VAL A 1 80 ? -23.133 3.860 5.108 1.00 72.94 80 VAL A C 1
ATOM 635 O O . VAL A 1 80 ? -22.454 4.877 5.255 1.00 72.94 80 VAL A O 1
ATOM 638 N N . ASN A 1 81 ? -24.163 3.801 4.264 1.00 64.81 81 ASN A N 1
ATOM 639 C CA . ASN A 1 81 ? -24.641 4.962 3.518 1.00 64.81 81 ASN A CA 1
ATOM 640 C C . ASN A 1 81 ? -25.409 5.858 4.498 1.00 64.81 81 ASN A C 1
ATOM 642 O O . ASN A 1 81 ? -26.419 5.435 5.051 1.00 64.81 81 ASN A O 1
ATOM 646 N N . GLY A 1 82 ? -24.894 7.063 4.748 1.00 55.84 82 GLY A N 1
ATOM 647 C CA . GLY A 1 82 ? -25.322 7.966 5.825 1.00 55.84 82 GLY A CA 1
ATOM 648 C C . GLY A 1 82 ? -26.723 8.579 5.706 1.00 55.84 82 GLY A C 1
ATOM 649 O O . GLY A 1 82 ? -26.937 9.653 6.252 1.00 55.84 82 GLY A O 1
ATOM 650 N N . GLU A 1 83 ? -27.655 7.942 4.994 1.00 58.56 83 GLU A N 1
ATOM 651 C CA . GLU A 1 83 ? -29.066 8.350 4.971 1.00 58.56 83 GLU A CA 1
ATOM 652 C C . GLU A 1 83 ? -29.844 7.806 6.174 1.00 58.56 83 GLU A C 1
ATOM 654 O O . GLU A 1 83 ? -30.731 8.494 6.666 1.00 58.56 83 GLU A O 1
ATOM 659 N N . ASP A 1 84 ? -29.510 6.609 6.677 1.00 57.81 84 ASP A N 1
ATOM 660 C CA . ASP A 1 84 ? -30.221 6.031 7.820 1.00 57.81 84 ASP A CA 1
ATOM 661 C C . ASP A 1 84 ? -29.342 5.083 8.659 1.00 57.81 84 ASP A C 1
ATOM 663 O O . ASP A 1 84 ? -28.884 4.029 8.198 1.00 57.81 84 ASP A O 1
ATOM 667 N N . ILE A 1 85 ? -29.121 5.451 9.926 1.00 60.41 85 ILE A N 1
ATOM 668 C CA . ILE A 1 85 ? -28.373 4.654 10.912 1.00 60.41 85 ILE A CA 1
ATOM 669 C C . ILE A 1 85 ? -29.108 3.370 11.314 1.00 60.41 85 ILE A C 1
ATOM 671 O O . ILE A 1 85 ? -28.479 2.462 11.855 1.00 60.41 85 ILE A O 1
ATOM 675 N N . THR A 1 86 ? -30.408 3.246 11.015 1.00 59.91 86 THR A N 1
ATOM 676 C CA . THR A 1 86 ? -31.176 2.014 11.273 1.00 59.91 86 THR A CA 1
ATOM 677 C C . THR A 1 86 ? -30.674 0.819 10.454 1.00 59.91 86 THR A C 1
ATOM 679 O O . THR A 1 86 ? -30.941 -0.331 10.801 1.00 59.91 86 THR A O 1
ATOM 682 N N . SER A 1 87 ? -29.895 1.071 9.395 1.00 61.47 87 SER A N 1
ATOM 683 C CA . SER A 1 87 ? -29.245 0.038 8.582 1.00 61.47 87 SER A CA 1
ATOM 684 C C . SER A 1 87 ? -28.047 -0.634 9.273 1.00 61.47 87 SER A C 1
ATOM 686 O O . SER A 1 87 ? -27.597 -1.701 8.837 1.00 61.47 87 SER A O 1
ATOM 688 N N . ILE A 1 88 ? -27.539 -0.055 10.369 1.00 67.38 88 ILE A N 1
ATOM 689 C CA . ILE A 1 88 ? -26.524 -0.685 11.214 1.00 67.38 88 ILE A CA 1
ATOM 690 C C . ILE A 1 88 ? -27.196 -1.842 11.950 1.00 67.38 88 ILE A C 1
ATOM 692 O O . ILE A 1 88 ? -28.102 -1.640 12.756 1.00 67.38 88 ILE A O 1
ATOM 696 N N . LYS A 1 89 ? -26.743 -3.073 11.683 1.00 65.25 89 LYS A N 1
ATOM 697 C CA . LYS A 1 89 ? -27.241 -4.260 12.386 1.00 65.25 89 LYS A CA 1
ATOM 698 C C . LYS A 1 89 ? -27.043 -4.072 13.888 1.00 65.25 89 LYS A C 1
ATOM 700 O O . LYS A 1 89 ? -25.909 -4.084 14.364 1.00 65.25 89 LYS A O 1
ATOM 705 N N . GLN A 1 90 ? -28.142 -3.916 14.622 1.00 61.50 90 GLN A N 1
ATOM 706 C CA . GLN A 1 90 ? -28.107 -3.928 16.076 1.00 61.50 90 GLN A CA 1
ATOM 707 C C . GLN A 1 90 ? -27.581 -5.284 16.542 1.00 61.50 90 GLN A C 1
ATOM 709 O O . GLN A 1 90 ? -27.986 -6.337 16.039 1.00 61.50 90 GLN A O 1
ATOM 714 N N . PHE A 1 91 ? -26.646 -5.250 17.486 1.00 54.84 91 PHE A N 1
ATOM 715 C CA . PHE A 1 91 ? -26.158 -6.460 18.121 1.00 54.84 91 PHE A CA 1
ATOM 716 C C . PHE A 1 91 ? -27.337 -7.163 18.795 1.00 54.84 91 PHE A C 1
ATOM 718 O O . PHE A 1 91 ? -27.989 -6.595 19.668 1.00 54.84 91 PHE A O 1
ATOM 725 N N . THR A 1 92 ? -27.628 -8.386 18.358 1.00 53.62 92 THR A N 1
ATOM 726 C CA . THR A 1 92 ? -28.598 -9.252 19.025 1.00 53.62 92 THR A CA 1
ATOM 727 C C . THR A 1 92 ? -27.798 -10.156 19.957 1.00 53.62 92 THR A C 1
ATOM 729 O O . THR A 1 92 ? -27.112 -11.049 19.452 1.00 53.62 92 THR A O 1
ATOM 732 N N . PRO A 1 93 ? -27.792 -9.912 21.280 1.00 55.56 93 PRO A N 1
ATOM 733 C CA . PRO A 1 93 ? -27.136 -10.819 22.207 1.00 55.56 93 PRO A CA 1
ATOM 734 C C . PRO A 1 93 ? -27.769 -12.205 22.076 1.00 55.56 93 PRO A C 1
ATOM 736 O O . PRO A 1 93 ? -28.991 -12.349 22.107 1.00 55.56 93 PRO A O 1
ATOM 739 N N . VAL A 1 94 ? -26.925 -13.216 21.893 1.00 44.50 94 VAL A N 1
ATOM 740 C CA . VAL A 1 94 ? -27.342 -14.616 21.926 1.00 44.50 94 VAL A CA 1
ATOM 741 C C . VAL A 1 94 ? -27.329 -15.035 23.388 1.00 44.50 94 VAL A C 1
ATOM 743 O O . VAL A 1 94 ? -26.280 -14.999 24.028 1.00 44.50 94 VAL A O 1
ATOM 746 N N . PHE A 1 95 ? -28.496 -15.379 23.919 1.00 52.41 95 PHE A N 1
ATOM 747 C CA . PHE A 1 95 ? -28.609 -16.015 25.224 1.00 52.41 95 PHE A CA 1
ATOM 748 C C . PHE A 1 95 ? -28.587 -17.528 25.018 1.00 52.41 95 PHE A C 1
ATOM 750 O O . PHE A 1 95 ? -29.310 -18.043 24.166 1.00 52.41 95 PHE A O 1
ATOM 757 N N . GLU A 1 96 ? -27.750 -18.225 25.778 1.00 56.25 96 GLU A N 1
ATOM 758 C CA . GLU A 1 96 ? -27.806 -19.681 25.885 1.00 56.25 96 GLU A CA 1
ATOM 759 C C . GLU A 1 96 ? -28.781 -20.036 27.010 1.00 56.25 96 GLU A C 1
ATOM 761 O O . GLU A 1 96 ? -28.652 -19.560 28.139 1.00 56.25 96 GLU A O 1
ATOM 766 N N . GLU A 1 97 ? -29.801 -20.820 26.668 1.00 56.91 97 GLU A N 1
ATOM 767 C CA . GLU A 1 97 ? -30.789 -21.330 27.615 1.00 56.91 97 GLU A CA 1
ATOM 768 C C . GLU A 1 97 ? -30.102 -22.380 28.498 1.00 56.91 97 GLU A C 1
ATOM 770 O O . GLU A 1 97 ? -29.601 -23.392 28.000 1.00 56.91 97 GLU A O 1
ATOM 775 N N . ILE A 1 98 ? -30.019 -22.118 29.803 1.00 67.81 98 ILE A N 1
ATOM 776 C CA . ILE A 1 98 ? -29.505 -23.095 30.768 1.00 67.81 98 ILE A CA 1
ATOM 777 C C . ILE A 1 98 ? -30.640 -24.081 31.046 1.00 67.81 98 ILE A C 1
ATOM 779 O O . ILE A 1 98 ? -31.764 -23.667 31.317 1.00 67.81 9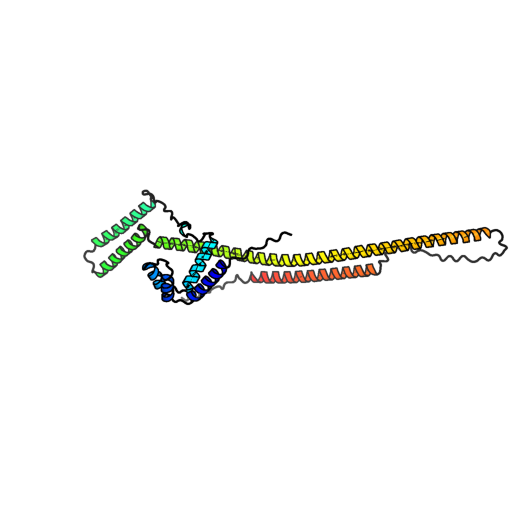8 ILE A O 1
ATOM 783 N N . ASN A 1 99 ? -30.350 -25.376 30.930 1.00 72.12 99 ASN A N 1
ATOM 784 C CA . ASN A 1 99 ? -31.325 -26.435 31.168 1.00 72.12 99 ASN A CA 1
ATOM 785 C C . ASN A 1 99 ? -31.693 -26.494 32.661 1.00 72.12 99 ASN A C 1
ATOM 787 O O . ASN A 1 99 ? -30.807 -26.413 33.509 1.00 72.12 99 ASN A O 1
ATOM 791 N N . ASP A 1 100 ? -32.974 -26.697 32.970 1.00 72.44 100 ASP A N 1
ATOM 792 C CA . ASP A 1 100 ? -33.467 -26.910 34.336 1.00 72.44 100 ASP A CA 1
ATOM 793 C C . ASP A 1 100 ? -32.825 -28.142 35.012 1.00 72.44 100 ASP A C 1
ATOM 795 O O . ASP A 1 100 ? -32.748 -28.189 36.232 1.00 72.44 100 ASP A O 1
ATOM 799 N N . ASP A 1 101 ? -32.309 -29.103 34.233 1.00 76.75 101 ASP A N 1
ATOM 800 C CA . ASP A 1 101 ? -31.578 -30.285 34.722 1.00 76.75 101 ASP A CA 1
ATOM 801 C C . ASP A 1 101 ? -30.042 -30.072 34.814 1.00 76.75 101 ASP A C 1
ATOM 803 O O . ASP A 1 101 ? -29.263 -31.037 34.879 1.00 76.75 101 ASP A O 1
ATOM 807 N N . ASP A 1 102 ? -29.554 -28.828 34.725 1.00 80.88 102 ASP A N 1
ATOM 808 C CA . ASP A 1 102 ? -28.121 -28.533 34.770 1.00 80.88 102 ASP A CA 1
ATOM 809 C C . ASP A 1 102 ? -27.539 -28.808 36.167 1.00 80.88 102 ASP A C 1
ATOM 811 O O . ASP A 1 102 ? -27.761 -28.084 37.135 1.00 80.88 102 ASP A O 1
ATOM 815 N N . LYS A 1 103 ? -26.714 -29.856 36.259 1.00 82.81 103 LYS A N 1
ATOM 816 C CA . LYS A 1 103 ? -26.089 -30.281 37.520 1.00 82.81 103 LYS A CA 1
ATOM 817 C C . LYS A 1 103 ? -25.213 -29.217 38.179 1.00 82.81 103 LYS A C 1
ATOM 819 O O . LYS A 1 103 ? -25.022 -29.279 39.391 1.00 82.81 103 LYS A O 1
ATOM 824 N N . ALA A 1 104 ? -24.612 -28.306 37.415 1.00 72.94 104 ALA A N 1
ATOM 825 C CA . ALA A 1 104 ? -23.799 -27.238 37.984 1.00 72.94 104 ALA A CA 1
ATOM 826 C C . ALA A 1 104 ? -24.690 -26.138 38.573 1.00 72.94 104 ALA A C 1
ATOM 828 O O . ALA A 1 104 ? -24.364 -25.606 39.636 1.00 72.94 104 ALA A O 1
ATOM 829 N N . LEU A 1 105 ? -25.826 -25.847 37.932 1.00 74.44 105 LEU A N 1
ATOM 830 C CA . LEU A 1 105 ? -26.861 -24.971 38.475 1.00 74.44 105 LEU A CA 1
ATOM 831 C C . LEU A 1 105 ? -27.492 -25.569 39.737 1.00 74.44 105 LEU A C 1
ATOM 833 O O . LEU A 1 105 ? -27.583 -24.866 40.741 1.00 74.44 105 LEU A O 1
ATOM 837 N N . ASP A 1 106 ? -27.832 -26.858 39.724 1.00 74.75 106 ASP A N 1
ATOM 838 C CA . ASP A 1 106 ? -28.362 -27.575 40.891 1.00 74.75 106 ASP A CA 1
ATOM 839 C C . ASP A 1 106 ? -27.376 -27.560 42.057 1.00 74.75 106 ASP A C 1
ATOM 841 O O . ASP A 1 106 ? -27.730 -27.189 43.173 1.00 74.75 106 ASP A O 1
ATOM 845 N N . HIS A 1 107 ? -26.107 -27.891 41.804 1.00 74.44 107 HIS A N 1
ATOM 846 C CA . HIS A 1 107 ? -25.092 -27.894 42.854 1.00 74.44 107 HIS A CA 1
ATOM 847 C C . HIS A 1 107 ? -24.833 -26.490 43.413 1.00 74.44 107 HIS A C 1
ATOM 849 O O . HIS A 1 107 ? -24.604 -26.322 44.611 1.00 74.44 107 HIS A O 1
ATOM 855 N N . CYS A 1 108 ? -24.908 -25.472 42.552 1.00 74.25 108 CYS A N 1
ATOM 856 C CA . CYS A 1 108 ? -24.887 -24.083 42.978 1.00 74.25 108 CYS A CA 1
ATOM 857 C C . CYS A 1 108 ? -26.093 -23.806 43.887 1.00 74.25 108 CYS A C 1
ATOM 859 O O . CYS A 1 108 ? -25.902 -23.405 45.025 1.00 74.25 108 CYS A O 1
ATOM 861 N N . MET A 1 109 ? -27.319 -24.114 43.458 1.00 75.56 109 MET A N 1
ATOM 862 C CA . MET A 1 109 ? -28.545 -23.923 44.246 1.00 75.56 109 MET A CA 1
ATOM 863 C C . MET A 1 109 ? -28.509 -24.657 45.600 1.00 75.56 109 MET A C 1
ATOM 865 O O . MET A 1 109 ? -28.955 -24.104 46.606 1.00 75.56 109 MET A O 1
ATOM 869 N N . GLU A 1 110 ? -27.925 -25.853 45.669 1.00 78.06 110 GLU A N 1
ATOM 870 C CA . GLU A 1 110 ? -27.719 -26.590 46.922 1.00 78.06 110 GLU A CA 1
ATOM 871 C C . GLU A 1 110 ? -26.723 -25.894 47.866 1.00 78.06 110 GLU A C 1
ATOM 873 O O . GLU A 1 110 ? -27.022 -25.719 49.049 1.00 78.06 110 GLU A O 1
ATOM 878 N N . ASP A 1 111 ? -25.565 -25.451 47.364 1.00 74.44 111 ASP A N 1
ATOM 879 C CA . ASP A 1 111 ? -24.557 -24.704 48.141 1.00 74.44 111 ASP A CA 1
ATOM 880 C C . ASP A 1 111 ? -25.125 -23.375 48.670 1.00 74.44 111 ASP A C 1
ATOM 882 O O . ASP A 1 111 ? -24.875 -22.955 49.803 1.00 74.44 111 ASP A O 1
ATOM 886 N N . ILE A 1 112 ? -25.968 -22.748 47.859 1.00 70.00 112 ILE A N 1
ATOM 887 C CA . ILE A 1 112 ? -26.736 -21.546 48.163 1.00 70.00 112 ILE A CA 1
ATOM 888 C C . ILE A 1 112 ? -27.715 -21.784 49.325 1.00 70.00 112 ILE A C 1
ATOM 890 O O . ILE A 1 112 ? -27.701 -21.038 50.309 1.00 70.00 112 ILE A O 1
ATOM 894 N N . ILE A 1 113 ? -28.538 -22.834 49.238 1.00 77.44 113 ILE A N 1
ATOM 895 C CA . ILE A 1 113 ? -29.504 -23.207 50.281 1.00 77.44 113 ILE A CA 1
ATOM 896 C C . ILE A 1 113 ? -28.766 -23.548 51.579 1.00 77.44 113 ILE A C 1
ATOM 898 O O . ILE A 1 113 ? -29.166 -23.100 52.653 1.00 77.44 113 ILE A O 1
ATOM 902 N N . LEU A 1 114 ? -27.651 -24.277 51.485 1.00 76.81 114 LEU A N 1
ATOM 903 C CA . LEU A 1 114 ? -26.824 -24.646 52.630 1.00 76.81 114 LEU A CA 1
ATOM 904 C C . LEU A 1 114 ? -26.239 -23.413 53.335 1.00 76.81 114 LEU A C 1
ATOM 906 O O . LEU A 1 114 ? -26.301 -23.310 54.562 1.00 76.81 114 LEU A O 1
ATOM 910 N N . LYS A 1 115 ? -25.712 -22.446 52.574 1.00 70.25 115 LYS A N 1
ATOM 911 C CA . LYS A 1 115 ? -25.183 -21.185 53.116 1.00 70.25 115 LYS A CA 1
ATOM 912 C C . LYS A 1 115 ? -26.263 -20.355 53.807 1.00 70.25 115 LYS A C 1
ATOM 914 O O . LYS A 1 115 ? -26.002 -19.829 54.886 1.00 70.25 115 LYS A O 1
ATOM 919 N N . LEU A 1 116 ? -27.471 -20.285 53.248 1.00 67.12 116 LEU A N 1
ATOM 920 C CA . LEU A 1 116 ? -28.599 -19.579 53.869 1.00 67.12 116 LEU A CA 1
ATOM 921 C C . LEU A 1 116 ? -29.088 -20.274 55.149 1.00 67.12 116 LEU A C 1
ATOM 923 O O . LEU A 1 116 ? -29.326 -19.609 56.156 1.00 67.12 116 LEU A O 1
ATOM 927 N N . SER A 1 117 ? -29.159 -21.606 55.154 1.00 67.44 117 SER A N 1
ATOM 928 C CA . SER A 1 117 ? -29.584 -22.384 56.327 1.00 67.44 117 SER A CA 1
ATOM 929 C C . SER A 1 117 ? -28.581 -22.283 57.492 1.00 67.44 117 SER A C 1
ATOM 931 O O . SER A 1 117 ? -28.960 -22.233 58.666 1.00 67.44 117 SER A O 1
ATOM 933 N N . ASN A 1 118 ? -27.288 -22.143 57.183 1.00 66.12 118 ASN A N 1
ATOM 934 C CA . ASN A 1 118 ? -26.252 -21.863 58.182 1.00 66.12 118 ASN A CA 1
ATOM 935 C C . ASN A 1 118 ? -26.383 -20.456 58.794 1.00 66.12 118 ASN A C 1
ATOM 937 O O . ASN A 1 118 ? -26.052 -20.265 59.960 1.00 66.12 118 ASN A O 1
ATOM 941 N N . VAL A 1 119 ? -26.889 -19.472 58.045 1.00 62.78 119 VAL A N 1
ATOM 942 C CA . VAL A 1 119 ? -27.163 -18.124 58.572 1.00 62.78 119 VAL A CA 1
ATOM 943 C C . VAL A 1 119 ? -28.392 -18.136 59.492 1.00 62.78 119 VAL A C 1
ATOM 945 O O . VAL A 1 119 ? -28.338 -17.560 60.576 1.00 62.78 119 VAL A O 1
ATOM 948 N N . GLU A 1 120 ? -29.455 -18.855 59.120 1.00 54.97 120 GLU A N 1
ATOM 949 C CA . GLU A 1 120 ? -30.698 -18.982 59.905 1.00 54.97 120 GLU A CA 1
ATOM 950 C C . GLU A 1 120 ? -30.499 -19.714 61.249 1.00 54.97 120 GLU A C 1
ATOM 952 O O . GLU A 1 120 ? -31.077 -19.355 62.278 1.00 54.97 120 GLU A O 1
ATOM 957 N N . THR A 1 121 ? -29.632 -20.726 61.282 1.00 56.59 121 THR A N 1
ATOM 958 C CA . THR A 1 121 ? -29.306 -21.463 62.517 1.00 56.59 121 THR A CA 1
ATOM 959 C C . THR A 1 121 ? -28.410 -20.664 63.470 1.00 56.59 121 THR A C 1
ATOM 961 O O . THR A 1 121 ? -28.517 -20.816 64.688 1.00 56.59 121 THR A O 1
ATOM 964 N N . MET A 1 122 ? -27.583 -19.754 62.945 1.00 52.31 122 MET A N 1
ATOM 965 C CA . MET A 1 122 ? -26.724 -18.856 63.729 1.00 52.31 122 MET A CA 1
ATOM 966 C C . MET A 1 122 ? -27.491 -17.700 64.392 1.00 52.31 122 MET A C 1
ATOM 968 O O . MET A 1 122 ? -27.048 -17.196 65.427 1.00 52.31 122 MET A O 1
ATOM 972 N N . THR A 1 123 ? -28.635 -17.289 63.832 1.00 51.78 123 THR A N 1
ATOM 973 C CA . THR A 1 123 ? -29.504 -16.245 64.406 1.00 51.78 123 THR A CA 1
ATOM 974 C C . THR A 1 123 ? -30.407 -16.762 65.526 1.00 51.78 123 THR A C 1
ATOM 976 O O . THR A 1 123 ? -30.718 -16.011 66.442 1.00 51.78 123 THR A O 1
ATOM 979 N N . ASN A 1 124 ? -30.773 -18.049 65.512 1.00 49.53 124 ASN A N 1
ATOM 980 C CA . ASN A 1 124 ? -31.689 -18.637 66.501 1.00 49.53 124 ASN A CA 1
ATOM 981 C C . ASN A 1 124 ? -30.998 -19.131 67.788 1.00 49.53 124 ASN A C 1
ATOM 983 O O . ASN A 1 124 ? -31.669 -19.393 68.781 1.00 49.53 124 ASN A O 1
ATOM 987 N N . ALA A 1 125 ? -29.669 -19.284 67.789 1.00 52.84 125 ALA A N 1
ATOM 988 C CA . ALA A 1 125 ? -28.914 -19.822 68.929 1.00 52.84 125 ALA A CA 1
ATOM 989 C C . ALA A 1 125 ? -28.384 -18.753 69.910 1.00 52.84 125 ALA A C 1
ATOM 991 O O . ALA A 1 125 ? -27.766 -19.108 70.910 1.00 52.84 125 ALA A O 1
ATOM 992 N N . ASN A 1 126 ? -28.602 -17.462 69.639 1.00 52.84 126 ASN A N 1
ATOM 993 C CA . ASN A 1 126 ? -28.026 -16.345 70.395 1.00 52.84 126 ASN A CA 1
ATOM 994 C C . ASN A 1 126 ? -29.086 -15.267 70.682 1.00 52.84 126 ASN A C 1
ATOM 996 O O . ASN A 1 126 ? -29.026 -14.173 70.131 1.00 52.84 126 ASN A O 1
ATOM 1000 N N . GLU A 1 127 ? -30.050 -15.561 71.556 1.00 53.03 127 GLU A N 1
ATOM 1001 C CA . GLU A 1 127 ? -31.022 -14.562 72.046 1.00 53.03 127 GLU A CA 1
ATOM 1002 C C . GLU A 1 127 ? -30.401 -13.504 72.990 1.00 53.03 127 GLU A C 1
ATOM 1004 O O . GLU A 1 127 ? -31.100 -12.587 73.405 1.00 53.03 127 GLU A O 1
ATOM 1009 N N . ASP A 1 128 ? -29.100 -13.590 73.310 1.00 52.31 128 ASP A N 1
ATOM 1010 C CA . ASP A 1 128 ? -28.459 -12.794 74.377 1.00 52.31 128 ASP A CA 1
ATOM 1011 C C . ASP A 1 128 ? -27.193 -12.028 73.925 1.00 52.31 128 ASP A C 1
ATOM 1013 O O . ASP A 1 128 ? -26.265 -11.803 74.702 1.00 52.31 128 ASP A O 1
ATOM 1017 N N . VAL A 1 129 ? -27.104 -11.650 72.643 1.00 55.25 129 VAL A N 1
ATOM 1018 C CA . VAL A 1 129 ? -25.954 -10.901 72.102 1.00 55.25 129 VAL A CA 1
ATOM 1019 C C . VAL A 1 129 ? -26.335 -9.440 71.862 1.00 55.25 129 VAL A C 1
ATOM 1021 O O . VAL A 1 129 ? -27.305 -9.151 71.167 1.00 55.25 129 VAL A O 1
ATOM 1024 N N . SER A 1 130 ? -25.554 -8.528 72.451 1.00 61.00 130 SER A N 1
ATOM 1025 C CA . SER A 1 130 ? -25.771 -7.079 72.417 1.00 61.00 130 SER A CA 1
ATOM 1026 C C . SER A 1 130 ? -25.830 -6.517 70.997 1.00 61.00 130 SER A C 1
ATOM 1028 O O . SER A 1 130 ? -25.108 -6.980 70.111 1.00 61.00 130 SER A O 1
ATOM 1030 N N . ASP A 1 131 ? -26.625 -5.459 70.834 1.00 57.28 131 ASP A N 1
ATOM 1031 C CA . ASP A 1 131 ? -27.035 -4.847 69.564 1.00 57.28 131 ASP A CA 1
ATOM 1032 C C . ASP A 1 131 ? -25.912 -4.671 68.515 1.00 57.28 131 ASP A C 1
ATOM 1034 O O . ASP A 1 131 ? -26.152 -4.840 67.323 1.00 57.28 131 ASP A O 1
ATOM 1038 N N . GLU A 1 132 ? -24.669 -4.398 68.918 1.00 54.22 132 GLU A N 1
ATOM 1039 C CA . GLU A 1 132 ? -23.533 -4.163 68.007 1.00 54.22 132 GLU A CA 1
ATOM 1040 C C . GLU A 1 132 ? -23.032 -5.419 67.266 1.00 54.22 132 GLU A C 1
ATOM 1042 O O . GLU A 1 132 ? -22.701 -5.351 66.079 1.00 54.22 132 GLU A O 1
ATOM 1047 N N . ASP A 1 133 ? -23.026 -6.584 67.919 1.00 55.19 133 ASP A N 1
ATOM 1048 C CA . ASP A 1 133 ? -22.562 -7.845 67.319 1.00 55.19 133 ASP A CA 1
ATOM 1049 C C . ASP A 1 133 ? -23.628 -8.443 66.381 1.00 55.19 133 ASP A C 1
ATOM 1051 O O . ASP A 1 133 ? -23.307 -9.132 65.408 1.00 55.19 133 ASP A O 1
ATOM 1055 N N . ALA A 1 134 ? -24.906 -8.154 66.650 1.00 55.19 134 ALA A N 1
ATOM 1056 C CA . ALA A 1 134 ? -26.020 -8.496 65.773 1.00 55.19 134 ALA A CA 1
ATOM 1057 C C . ALA A 1 134 ? -25.990 -7.662 64.479 1.00 55.19 134 ALA A C 1
ATOM 1059 O O . ALA A 1 134 ? -26.198 -8.210 63.396 1.00 55.19 134 ALA A O 1
ATOM 1060 N N . ILE A 1 135 ? -25.643 -6.371 64.566 1.00 55.69 135 ILE A N 1
ATOM 1061 C CA . ILE A 1 135 ? -25.525 -5.465 63.409 1.00 55.69 135 ILE A CA 1
ATOM 1062 C C . ILE A 1 135 ? -24.427 -5.929 62.440 1.00 55.69 135 ILE A C 1
ATOM 1064 O O . ILE A 1 135 ? -24.688 -6.064 61.246 1.00 55.69 135 ILE A O 1
ATOM 1068 N N . GLY A 1 136 ? -23.229 -6.264 62.935 1.00 62.09 136 GLY A N 1
ATOM 1069 C CA . GLY A 1 136 ? -22.135 -6.746 62.077 1.00 62.09 136 GLY A CA 1
ATOM 1070 C C . GLY A 1 136 ? -22.436 -8.082 61.375 1.00 62.09 136 GLY A C 1
ATOM 1071 O O . GLY A 1 136 ? -21.987 -8.321 60.252 1.00 62.09 136 GLY A O 1
ATOM 1072 N N . ARG A 1 137 ? -23.237 -8.954 62.005 1.00 58.22 137 ARG A N 1
ATOM 1073 C CA . ARG A 1 137 ? -23.668 -10.243 61.430 1.00 58.22 137 ARG A CA 1
ATOM 1074 C C . ARG A 1 137 ? -24.776 -10.073 60.390 1.00 58.22 137 ARG A C 1
ATOM 1076 O O . ARG A 1 137 ? -24.752 -10.754 59.365 1.00 58.22 137 ARG A O 1
ATOM 1083 N N . VAL A 1 138 ? -25.702 -9.143 60.621 1.00 58.34 138 VAL A N 1
ATOM 1084 C CA . VAL A 1 138 ? -26.725 -8.749 59.642 1.00 58.34 138 VAL A CA 1
ATOM 1085 C C . VAL A 1 138 ? -26.072 -8.114 58.412 1.00 58.34 138 VAL A C 1
ATOM 1087 O O . VAL A 1 138 ? -26.436 -8.475 57.298 1.00 58.34 138 VAL A O 1
ATOM 1090 N N . ASP A 1 139 ? -25.038 -7.287 58.579 1.00 57.34 139 ASP A N 1
ATOM 1091 C CA . ASP A 1 139 ? -24.275 -6.713 57.461 1.00 57.34 139 ASP A CA 1
ATOM 1092 C C . ASP A 1 139 ? -23.579 -7.781 56.604 1.00 57.34 139 ASP A C 1
ATOM 1094 O O . ASP A 1 139 ? -23.586 -7.692 55.375 1.00 57.34 139 ASP A O 1
ATOM 1098 N N . TYR A 1 140 ? -23.020 -8.830 57.218 1.00 61.41 140 TYR A N 1
ATOM 1099 C CA . TYR A 1 140 ? -22.427 -9.943 56.471 1.00 61.41 140 TYR A CA 1
ATOM 1100 C C . TYR A 1 140 ? -23.483 -10.734 55.682 1.00 61.41 140 TYR A C 1
ATOM 1102 O O . TYR A 1 140 ? -23.265 -11.059 54.513 1.00 61.41 140 TYR A O 1
ATOM 1110 N N . ALA A 1 141 ? -24.646 -10.999 56.286 1.00 56.00 141 ALA A N 1
ATOM 1111 C CA . ALA A 1 141 ? -25.756 -11.682 55.622 1.00 56.00 141 ALA A CA 1
ATOM 1112 C C . ALA A 1 141 ? -26.357 -10.842 54.479 1.00 56.00 141 ALA A C 1
ATOM 1114 O O . ALA A 1 141 ? -26.590 -11.368 53.391 1.00 56.00 141 ALA A O 1
ATOM 1115 N N . ILE A 1 142 ? -26.538 -9.532 54.685 1.00 66.12 142 ILE A N 1
ATOM 1116 C CA . ILE A 1 142 ? -27.000 -8.581 53.661 1.00 66.12 142 ILE A CA 1
ATOM 1117 C C . ILE A 1 142 ? -26.001 -8.516 52.505 1.00 66.12 142 ILE A C 1
ATOM 1119 O O . ILE A 1 142 ? -26.403 -8.608 51.346 1.00 66.12 142 ILE A O 1
ATOM 1123 N N . LYS A 1 143 ? -24.700 -8.429 52.802 1.00 68.00 143 LYS A N 1
ATOM 1124 C CA . LYS A 1 143 ? -23.644 -8.386 51.785 1.00 68.00 143 LYS A CA 1
ATOM 1125 C C . LYS A 1 143 ? -23.550 -9.685 50.988 1.00 68.00 143 LYS A C 1
ATOM 1127 O O . LYS A 1 143 ? -23.445 -9.652 49.764 1.00 68.00 143 LYS A O 1
ATOM 1132 N N . SER A 1 144 ? -23.674 -10.829 51.662 1.00 56.78 144 SER A N 1
ATOM 1133 C CA . SER A 1 144 ? -23.718 -12.133 51.002 1.00 56.78 144 SER A CA 1
ATOM 1134 C C . SER A 1 144 ? -24.952 -12.276 50.102 1.00 56.78 144 SER A C 1
ATOM 1136 O O . SER A 1 144 ? -24.822 -12.825 49.009 1.00 56.78 144 SER A O 1
ATOM 1138 N N . LEU A 1 145 ? -26.114 -11.736 50.502 1.00 59.50 145 LEU A N 1
ATOM 1139 C CA . LEU A 1 145 ? -27.313 -11.659 49.656 1.00 59.50 145 LEU A CA 1
ATOM 1140 C C . LEU A 1 145 ? -27.151 -10.683 48.475 1.00 59.50 145 LEU A C 1
ATOM 1142 O O . LEU A 1 145 ? -27.659 -10.956 47.386 1.00 59.50 145 LEU A O 1
ATOM 1146 N N . GLU A 1 146 ? -26.459 -9.555 48.652 1.00 59.94 146 GLU A N 1
ATOM 1147 C CA . GLU A 1 146 ? -26.189 -8.584 47.581 1.00 59.94 146 GLU A CA 1
ATOM 1148 C C . GLU A 1 146 ? -25.299 -9.158 46.476 1.00 59.94 146 GLU A C 1
ATOM 1150 O O . GLU A 1 146 ? -25.622 -8.997 45.290 1.00 59.94 146 GLU A O 1
ATOM 1155 N N . ASP A 1 147 ? -24.222 -9.852 46.856 1.00 55.69 147 ASP A N 1
ATOM 1156 C CA . ASP A 1 147 ? -23.313 -10.544 45.935 1.00 55.69 147 ASP A CA 1
ATOM 1157 C C . ASP A 1 147 ? -24.060 -11.634 45.147 1.00 55.69 147 ASP A C 1
ATOM 1159 O O . ASP A 1 147 ? -23.880 -11.801 43.940 1.00 55.69 147 ASP A O 1
ATOM 1163 N N . PHE A 1 148 ? -25.013 -12.295 45.795 1.00 56.28 148 PHE A N 1
ATOM 1164 C CA . PHE A 1 148 ? -25.905 -13.281 45.192 1.00 56.28 148 PHE A CA 1
ATOM 1165 C C . PHE A 1 148 ? -26.911 -12.717 44.194 1.00 56.28 148 PHE A C 1
ATOM 1167 O O . PHE A 1 148 ? -27.148 -13.276 43.116 1.00 56.28 148 PHE A O 1
ATOM 1174 N N . LEU A 1 149 ? -27.518 -11.584 44.547 1.00 54.53 149 LEU A N 1
ATOM 1175 C CA . LEU A 1 149 ? -28.451 -10.874 43.684 1.00 54.53 149 LEU A CA 1
ATOM 1176 C C . LEU A 1 149 ? -27.726 -10.314 42.447 1.00 54.53 149 LEU A C 1
ATOM 1178 O O . LEU A 1 149 ? -28.373 -10.027 41.442 1.00 54.53 149 LEU A O 1
ATOM 1182 N N . CYS A 1 150 ? -26.397 -10.135 42.498 1.00 53.09 150 CYS A N 1
ATOM 1183 C CA . CYS A 1 150 ? -25.576 -9.800 41.329 1.00 53.09 150 CYS A CA 1
ATOM 1184 C C . CYS A 1 150 ? -25.460 -10.956 40.327 1.00 53.09 150 CYS A C 1
ATOM 1186 O O . CYS A 1 150 ? -25.498 -10.705 39.121 1.00 53.09 150 CYS A O 1
ATOM 1188 N N . ILE A 1 151 ? -25.368 -12.194 40.817 1.00 50.81 151 ILE A N 1
ATOM 1189 C CA . ILE A 1 151 ? -25.205 -13.401 39.997 1.00 50.81 151 ILE A CA 1
ATOM 1190 C C . ILE A 1 151 ? -26.529 -13.785 39.317 1.00 50.81 151 ILE A C 1
ATOM 1192 O O . ILE A 1 151 ? -26.559 -14.010 38.111 1.00 50.81 151 ILE A O 1
ATOM 1196 N N . THR A 1 152 ? -27.640 -13.784 40.059 1.00 47.03 152 THR A N 1
ATOM 1197 C CA . THR A 1 152 ? -28.950 -14.286 39.588 1.00 47.03 152 THR A CA 1
ATOM 1198 C C . THR A 1 152 ? -29.748 -13.296 38.733 1.00 47.03 152 THR A C 1
ATOM 1200 O O . THR A 1 152 ? -30.579 -13.713 37.933 1.00 47.03 152 THR A O 1
ATOM 1203 N N . LYS A 1 153 ? -29.502 -11.981 38.848 1.00 46.03 153 LYS A N 1
ATOM 1204 C CA . LYS A 1 153 ? -30.197 -10.958 38.036 1.00 46.03 153 LYS A CA 1
ATOM 1205 C C . LYS A 1 153 ? -29.513 -10.610 36.711 1.00 46.03 153 LYS A C 1
ATOM 1207 O O . LYS A 1 153 ? -29.988 -9.701 36.038 1.00 46.03 153 LYS A O 1
ATOM 1212 N N . GLY A 1 154 ? -28.395 -11.245 36.347 1.00 50.72 154 GLY A N 1
ATOM 1213 C CA . GLY A 1 154 ? -27.617 -10.806 35.181 1.00 50.72 154 GLY A CA 1
ATOM 1214 C C . GLY A 1 154 ? -27.228 -9.325 35.298 1.00 50.72 154 GLY A C 1
ATOM 1215 O O . GLY A 1 154 ? -27.523 -8.519 34.418 1.00 50.72 154 GLY A O 1
ATOM 1216 N N . LYS A 1 155 ? -26.640 -8.922 36.434 1.00 50.62 155 LYS A N 1
ATOM 1217 C CA . LYS A 1 155 ? -26.281 -7.515 36.674 1.00 50.62 155 LYS A CA 1
ATOM 1218 C C . LYS A 1 155 ? -25.182 -7.026 35.710 1.00 50.62 155 LYS A C 1
ATOM 1220 O O . LYS A 1 155 ? -24.353 -7.816 35.249 1.00 50.62 155 LYS A O 1
ATOM 1225 N N . PRO A 1 156 ? -25.075 -5.698 35.489 1.00 50.41 156 PRO A N 1
ATOM 1226 C CA . PRO A 1 156 ? -24.068 -5.062 34.630 1.00 50.41 156 PRO A CA 1
ATOM 1227 C C . PRO A 1 156 ? -22.596 -5.393 34.944 1.00 50.41 156 PRO A C 1
ATOM 1229 O O . PRO A 1 156 ? -21.732 -5.042 34.150 1.00 50.41 156 PRO A O 1
ATOM 1232 N N . GLN A 1 157 ? -22.264 -6.046 36.063 1.00 51.53 157 GLN A N 1
ATOM 1233 C CA . GLN A 1 157 ? -20.894 -6.489 36.358 1.00 51.53 157 GLN A CA 1
ATOM 1234 C C . 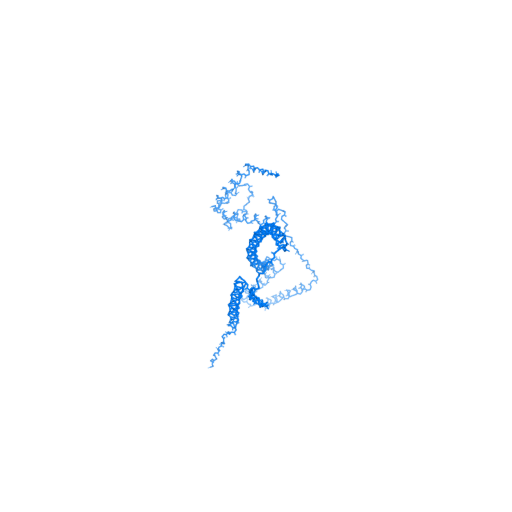GLN A 1 157 ? -20.418 -7.633 35.452 1.00 51.53 157 GLN A C 1
ATOM 1236 O O . GLN A 1 157 ? -19.291 -7.559 34.974 1.00 51.53 157 GLN A O 1
ATOM 1241 N N . ASN A 1 158 ? -21.259 -8.623 35.128 1.00 53.91 158 ASN A N 1
ATOM 1242 C CA . ASN A 1 158 ? -20.887 -9.669 34.159 1.00 53.91 158 ASN A CA 1
ATOM 1243 C C . ASN A 1 158 ? -20.725 -9.087 32.750 1.00 53.91 158 ASN A C 1
ATOM 1245 O O . ASN A 1 158 ? -19.804 -9.445 32.024 1.00 53.91 158 ASN A O 1
ATOM 1249 N N . ILE A 1 159 ? -21.559 -8.102 32.412 1.00 60.41 159 ILE A N 1
ATOM 1250 C CA . ILE A 1 159 ? -21.429 -7.307 31.189 1.00 60.41 159 ILE A CA 1
ATOM 1251 C C . ILE A 1 159 ? -20.101 -6.522 31.193 1.00 60.41 159 ILE A C 1
ATOM 1253 O O . ILE A 1 159 ? -19.382 -6.536 30.200 1.00 60.41 159 ILE A O 1
ATOM 1257 N N . LYS A 1 160 ? -19.717 -5.889 32.312 1.00 56.78 160 LYS A N 1
ATOM 1258 C CA . LYS A 1 160 ? -18.421 -5.195 32.462 1.00 56.78 160 LYS A CA 1
ATOM 1259 C C . LYS A 1 160 ? -17.222 -6.140 32.341 1.00 56.78 160 LYS A C 1
ATOM 1261 O O . LYS A 1 160 ? -16.240 -5.762 31.714 1.00 56.78 160 LYS A O 1
ATOM 1266 N N . ILE A 1 161 ? -17.295 -7.346 32.908 1.00 68.00 161 ILE A N 1
ATOM 1267 C CA . ILE A 1 161 ? -16.241 -8.367 32.784 1.00 68.00 161 ILE A CA 1
ATOM 1268 C C . ILE A 1 161 ? -16.131 -8.844 31.330 1.00 68.00 161 ILE A C 1
ATOM 1270 O O . ILE A 1 161 ? -15.025 -8.904 30.800 1.00 68.00 161 ILE A O 1
ATOM 1274 N N . GLY A 1 162 ? -17.262 -9.094 30.661 1.00 67.06 162 GLY A N 1
ATOM 1275 C CA . GLY A 1 162 ? -17.288 -9.441 29.238 1.00 67.06 162 GLY A CA 1
ATOM 1276 C C . GLY A 1 162 ? -16.703 -8.337 28.352 1.00 67.06 162 GLY A C 1
ATOM 1277 O O . GLY A 1 162 ? -15.870 -8.612 27.490 1.00 67.06 162 GLY A O 1
ATOM 1278 N N . TYR A 1 163 ? -17.050 -7.071 28.609 1.00 67.69 163 TYR A N 1
ATOM 1279 C CA . TYR A 1 163 ? -16.441 -5.938 27.908 1.00 67.69 163 TYR A CA 1
ATOM 1280 C C . TYR A 1 163 ? -14.937 -5.831 28.171 1.00 67.69 163 TYR A C 1
ATOM 1282 O O . TYR A 1 163 ? -14.183 -5.619 27.227 1.00 67.69 163 TYR A O 1
ATOM 1290 N N . ALA A 1 164 ? -14.484 -6.019 29.414 1.00 72.50 164 ALA A N 1
ATOM 1291 C CA . ALA A 1 164 ? -13.061 -5.997 29.744 1.00 72.50 164 ALA A CA 1
ATOM 1292 C C . ALA A 1 164 ? -12.285 -7.099 29.003 1.00 72.50 164 ALA A C 1
ATOM 1294 O O . ALA A 1 164 ? -11.234 -6.821 28.432 1.00 72.50 164 ALA A O 1
ATOM 1295 N N . GLN A 1 165 ? -12.831 -8.318 28.930 1.00 81.19 165 GLN A N 1
ATOM 1296 C CA . GLN A 1 165 ? -12.235 -9.416 28.160 1.00 81.19 165 GLN A CA 1
ATOM 1297 C C . GLN A 1 165 ? -12.157 -9.092 26.662 1.00 81.19 165 GLN A C 1
ATOM 1299 O O . GLN A 1 165 ? -11.095 -9.246 26.059 1.00 81.19 165 GLN A O 1
ATOM 1304 N N . CYS A 1 166 ? -13.239 -8.578 26.066 1.00 77.38 166 CYS A N 1
ATOM 1305 C CA . CYS A 1 166 ? -13.226 -8.142 24.667 1.00 77.38 166 CYS A CA 1
ATOM 1306 C C . CYS A 1 166 ? -12.192 -7.041 24.401 1.00 77.38 166 CYS A C 1
ATOM 1308 O O . CYS A 1 166 ? -11.536 -7.070 23.361 1.00 77.38 166 CYS A O 1
ATOM 1310 N N . ILE A 1 167 ? -12.037 -6.082 25.318 1.00 87.62 167 ILE A N 1
ATOM 1311 C CA . ILE A 1 167 ? -11.044 -5.008 25.195 1.00 87.62 167 ILE A CA 1
ATOM 1312 C C . ILE A 1 167 ? -9.631 -5.597 25.187 1.00 87.62 167 ILE A C 1
ATOM 1314 O O . ILE A 1 167 ? -8.884 -5.330 24.250 1.00 87.62 167 ILE A O 1
ATOM 1318 N N . THR A 1 168 ? -9.291 -6.474 26.136 1.00 87.06 168 THR A N 1
ATOM 1319 C CA . THR A 1 168 ? -7.963 -7.110 26.186 1.00 87.06 168 THR A CA 1
ATOM 1320 C C . THR A 1 168 ? -7.672 -7.952 24.938 1.00 87.06 168 THR A C 1
ATOM 1322 O O . THR A 1 168 ? -6.559 -7.932 24.412 1.00 87.06 168 THR A O 1
ATOM 1325 N N . GLU A 1 169 ? -8.665 -8.675 24.412 1.00 88.50 169 GLU A N 1
ATOM 1326 C CA . GLU A 1 169 ? -8.504 -9.413 23.154 1.00 88.50 169 GLU A CA 1
ATOM 1327 C C . GLU A 1 169 ? -8.278 -8.496 21.945 1.00 88.50 169 GLU A C 1
ATOM 1329 O O . GLU A 1 169 ? -7.514 -8.842 21.037 1.00 88.50 169 GLU A O 1
ATOM 1334 N N . LEU A 1 170 ? -8.967 -7.353 21.897 1.00 89.69 170 LEU A N 1
ATOM 1335 C CA . LEU A 1 170 ? -8.802 -6.362 20.837 1.00 89.69 170 LEU A CA 1
ATOM 1336 C C . LEU A 1 170 ? -7.432 -5.689 20.914 1.00 89.69 170 LEU A C 1
ATOM 1338 O O . LEU A 1 170 ? -6.783 -5.557 19.880 1.00 89.69 170 LEU A O 1
ATOM 1342 N N . GLU A 1 171 ? -6.971 -5.336 22.112 1.00 92.31 171 GLU A N 1
ATOM 1343 C CA . GLU A 1 171 ? -5.633 -4.787 22.354 1.00 92.31 171 GLU A CA 1
ATOM 1344 C C . GLU A 1 171 ? -4.549 -5.765 21.887 1.00 92.31 171 GLU A C 1
ATOM 1346 O O . GLU A 1 171 ? -3.713 -5.408 21.060 1.00 92.31 171 GLU A O 1
ATOM 1351 N N . ALA A 1 172 ? -4.637 -7.042 22.274 1.00 93.75 172 ALA A N 1
ATOM 1352 C CA . ALA A 1 172 ? -3.680 -8.063 21.840 1.00 93.75 172 ALA A CA 1
ATOM 1353 C C . ALA A 1 172 ? -3.671 -8.270 20.311 1.00 93.75 172 ALA A C 1
ATOM 1355 O O . ALA A 1 172 ? -2.620 -8.482 19.695 1.00 93.75 172 ALA A O 1
ATOM 1356 N N . LYS A 1 173 ? -4.845 -8.215 19.664 1.00 95.81 173 LYS A N 1
ATOM 1357 C CA . LYS A 1 173 ? -4.939 -8.254 18.195 1.00 95.81 173 LYS A CA 1
ATOM 1358 C C . LYS A 1 173 ? -4.335 -6.998 17.564 1.00 95.81 173 LYS A C 1
ATOM 1360 O O . LYS A 1 173 ? -3.696 -7.116 16.518 1.00 95.81 173 LYS A O 1
ATOM 1365 N N . ASN A 1 174 ? -4.513 -5.830 18.180 1.00 93.69 174 ASN A N 1
ATOM 1366 C CA . ASN A 1 174 ? -3.947 -4.574 17.702 1.00 93.69 174 ASN A CA 1
ATOM 1367 C C . ASN A 1 174 ? -2.414 -4.583 17.787 1.00 93.69 174 ASN A C 1
ATOM 1369 O O . ASN A 1 174 ? -1.763 -4.290 16.789 1.00 93.69 174 ASN A O 1
ATOM 1373 N N . ASP A 1 175 ? -1.839 -5.052 18.895 1.00 96.50 175 ASP A N 1
ATOM 1374 C CA . ASP A 1 175 ? -0.385 -5.202 19.058 1.00 96.50 175 ASP A CA 1
ATOM 1375 C C . ASP A 1 175 ? 0.220 -6.115 17.980 1.00 96.50 175 ASP A C 1
ATOM 1377 O O . ASP A 1 175 ? 1.259 -5.819 17.381 1.00 96.50 175 ASP A O 1
ATOM 1381 N N . LYS A 1 176 ? -0.464 -7.225 17.669 1.00 97.50 176 LYS A N 1
ATOM 1382 C CA . LYS A 1 176 ? -0.047 -8.135 16.595 1.00 97.50 176 LYS A CA 1
ATOM 1383 C C . LYS A 1 176 ? -0.066 -7.448 15.225 1.00 97.50 176 LYS A C 1
ATOM 1385 O O . LYS A 1 176 ? 0.864 -7.632 14.439 1.00 97.50 176 LYS A O 1
ATOM 1390 N N . LEU A 1 177 ? -1.109 -6.667 14.936 1.00 95.94 177 LEU A N 1
ATOM 1391 C CA . LEU A 1 177 ? -1.213 -5.902 13.691 1.00 95.94 177 LEU A CA 1
ATOM 1392 C C . LEU A 1 177 ? -0.156 -4.795 13.608 1.00 95.94 177 LEU A C 1
ATOM 1394 O O . LEU A 1 177 ? 0.381 -4.542 12.529 1.00 95.94 177 LEU A O 1
ATOM 1398 N N . GLU A 1 178 ? 0.177 -4.139 14.718 1.00 96.88 178 GLU A N 1
ATOM 1399 C CA . GLU A 1 178 ? 1.254 -3.148 14.767 1.00 96.88 178 GLU A CA 1
ATOM 1400 C C . GLU A 1 178 ? 2.619 -3.775 14.465 1.00 96.88 178 GLU A C 1
ATOM 1402 O O . GLU A 1 178 ? 3.379 -3.224 13.662 1.00 96.88 178 GLU A O 1
ATOM 1407 N N . ALA A 1 179 ? 2.899 -4.959 15.018 1.00 96.62 179 ALA A N 1
ATOM 1408 C CA . ALA A 1 179 ? 4.117 -5.709 14.720 1.00 96.62 179 ALA A CA 1
ATOM 1409 C C . ALA A 1 179 ? 4.207 -6.109 13.234 1.00 96.62 179 ALA A C 1
ATOM 1411 O O . ALA A 1 179 ? 5.236 -5.889 12.592 1.00 96.62 179 ALA A O 1
ATOM 1412 N N . GLU A 1 180 ? 3.123 -6.630 12.650 1.00 97.50 180 GLU A N 1
ATOM 1413 C CA . GLU A 1 180 ? 3.074 -6.970 11.220 1.00 97.50 180 GLU A CA 1
ATOM 1414 C C . GLU A 1 180 ? 3.266 -5.727 10.330 1.00 97.50 180 GLU A C 1
ATOM 1416 O O . GLU A 1 180 ? 4.035 -5.748 9.365 1.00 97.50 180 GLU A O 1
ATOM 1421 N N . ASN A 1 181 ? 2.645 -4.601 10.690 1.00 95.50 181 ASN A N 1
ATOM 1422 C CA . ASN A 1 181 ? 2.821 -3.330 9.987 1.00 95.50 181 ASN A CA 1
ATOM 1423 C C . ASN A 1 181 ? 4.263 -2.804 10.058 1.00 95.50 181 ASN A C 1
ATOM 1425 O O . ASN A 1 181 ? 4.746 -2.199 9.093 1.00 95.50 181 ASN A O 1
ATOM 1429 N N . ALA A 1 182 ? 4.964 -3.015 11.175 1.00 97.38 182 ALA A N 1
ATOM 1430 C CA . ALA A 1 182 ? 6.370 -2.647 11.308 1.00 97.38 182 ALA A CA 1
ATOM 1431 C C . ALA A 1 182 ? 7.260 -3.453 10.342 1.00 97.38 182 ALA A C 1
ATOM 1433 O O . ALA A 1 182 ? 8.089 -2.866 9.638 1.00 97.38 182 ALA A O 1
ATOM 1434 N N . GLU A 1 183 ? 7.034 -4.764 10.226 1.00 97.56 183 GLU A N 1
ATOM 1435 C CA . GLU A 1 183 ? 7.746 -5.623 9.268 1.00 97.56 183 GLU A CA 1
ATOM 1436 C C . GLU A 1 183 ? 7.443 -5.235 7.812 1.00 97.56 183 GLU A C 1
ATOM 1438 O O . GLU A 1 183 ? 8.359 -5.095 6.995 1.00 97.56 183 GLU A O 1
ATOM 1443 N N . LEU A 1 184 ? 6.180 -4.941 7.480 1.00 97.38 184 LEU A N 1
ATOM 1444 C CA . LEU A 1 184 ? 5.810 -4.450 6.146 1.00 97.38 184 LEU A CA 1
ATOM 1445 C C . LEU A 1 184 ? 6.501 -3.121 5.802 1.00 97.38 184 LEU A C 1
ATOM 1447 O O . LEU A 1 184 ? 6.955 -2.923 4.670 1.00 97.38 184 LEU A O 1
ATOM 1451 N N . ARG A 1 185 ? 6.634 -2.201 6.765 1.00 96.81 185 ARG A N 1
ATOM 1452 C CA . ARG A 1 185 ? 7.372 -0.939 6.570 1.00 96.81 185 ARG A CA 1
ATOM 1453 C C . ARG A 1 185 ? 8.855 -1.168 6.288 1.00 96.81 185 ARG A C 1
ATOM 1455 O O . ARG A 1 185 ? 9.423 -0.485 5.428 1.00 96.81 185 ARG A O 1
ATOM 1462 N N . LYS A 1 186 ? 9.472 -2.137 6.963 1.00 96.50 186 LYS A N 1
ATOM 1463 C CA . LYS A 1 186 ? 10.856 -2.541 6.700 1.00 96.50 186 LYS A CA 1
ATOM 1464 C C . LYS A 1 186 ? 11.002 -3.114 5.287 1.00 96.50 186 LYS A C 1
ATOM 1466 O O . LYS A 1 186 ? 11.819 -2.607 4.518 1.00 96.50 186 LYS A O 1
ATOM 1471 N N . GLY A 1 187 ? 10.137 -4.053 4.897 1.00 96.62 187 GLY A N 1
ATOM 1472 C CA . GLY A 1 187 ? 10.121 -4.620 3.542 1.00 96.62 187 GLY A CA 1
ATOM 1473 C C . GLY A 1 187 ? 9.926 -3.565 2.445 1.00 96.62 187 GLY A C 1
ATOM 1474 O O . GLY A 1 187 ? 10.626 -3.572 1.433 1.00 96.62 187 GLY A O 1
ATOM 1475 N N . ASN A 1 188 ? 9.052 -2.579 2.662 1.00 95.75 188 ASN A N 1
ATOM 1476 C CA . ASN A 1 188 ? 8.854 -1.472 1.719 1.00 95.75 188 ASN A CA 1
ATOM 1477 C C . ASN A 1 188 ? 10.106 -0.597 1.539 1.00 95.75 188 ASN A C 1
ATOM 1479 O O . ASN A 1 188 ? 10.349 -0.079 0.444 1.00 95.75 188 ASN A O 1
ATOM 1483 N N . THR A 1 189 ? 10.916 -0.447 2.589 1.00 96.25 189 THR A N 1
ATOM 1484 C CA . THR A 1 189 ? 12.196 0.273 2.518 1.00 96.25 189 THR A CA 1
ATOM 1485 C C . THR A 1 189 ? 13.205 -0.504 1.671 1.00 96.25 189 THR A C 1
ATOM 1487 O O . THR A 1 189 ? 13.825 0.067 0.775 1.00 96.25 189 THR A O 1
ATOM 1490 N N . GLU A 1 190 ? 13.297 -1.822 1.860 1.00 97.75 190 GLU A N 1
ATOM 1491 C CA . GLU A 1 190 ? 14.159 -2.691 1.048 1.00 97.75 190 GLU A CA 1
ATOM 1492 C C . GLU A 1 190 ? 13.739 -2.706 -0.432 1.00 97.75 190 GLU A C 1
ATOM 1494 O O . GLU A 1 190 ? 14.583 -2.585 -1.323 1.00 97.75 190 GLU A O 1
ATOM 1499 N N . ILE A 1 191 ? 12.432 -2.765 -0.719 1.00 98.25 191 ILE A N 1
ATOM 1500 C CA . ILE A 1 191 ? 11.895 -2.677 -2.088 1.00 98.25 191 ILE A CA 1
ATOM 1501 C C . ILE A 1 191 ? 12.303 -1.358 -2.752 1.00 98.25 191 ILE A C 1
ATOM 1503 O O . ILE A 1 191 ? 12.676 -1.345 -3.930 1.00 98.25 191 ILE A O 1
ATOM 1507 N N . ARG A 1 192 ? 12.244 -0.239 -2.019 1.00 97.00 192 ARG A N 1
ATOM 1508 C CA . ARG A 1 192 ? 12.669 1.071 -2.526 1.00 97.00 192 ARG A CA 1
ATOM 1509 C C . ARG A 1 192 ? 14.154 1.070 -2.892 1.00 97.00 192 ARG A C 1
ATOM 1511 O O . ARG A 1 192 ? 14.500 1.537 -3.979 1.00 97.00 192 ARG A O 1
ATOM 1518 N N . ASP A 1 193 ? 15.005 0.524 -2.032 1.00 97.56 193 ASP A N 1
ATOM 1519 C CA . ASP A 1 193 ? 16.448 0.443 -2.275 1.00 97.56 193 ASP A CA 1
ATOM 1520 C C . ASP A 1 193 ? 16.779 -0.453 -3.475 1.00 97.56 193 ASP A C 1
ATOM 1522 O O . ASP A 1 193 ? 17.615 -0.100 -4.311 1.00 97.56 193 ASP A O 1
ATOM 1526 N N . LEU A 1 194 ? 16.094 -1.592 -3.611 1.00 97.94 194 LEU A N 1
ATOM 1527 C CA . LEU A 1 194 ? 16.238 -2.471 -4.772 1.00 97.94 194 LEU A CA 1
ATOM 1528 C C . LEU A 1 194 ? 15.781 -1.786 -6.062 1.00 97.94 194 LEU A C 1
ATOM 1530 O O . LEU A 1 194 ? 16.472 -1.875 -7.075 1.00 97.94 194 LEU A O 1
ATOM 1534 N N . ARG A 1 195 ? 14.665 -1.048 -6.029 1.00 98.06 195 ARG A N 1
ATOM 1535 C CA . ARG A 1 195 ? 14.178 -0.277 -7.182 1.00 98.06 195 ARG A CA 1
ATOM 1536 C C . ARG A 1 195 ? 15.183 0.791 -7.612 1.00 98.06 195 ARG A C 1
ATOM 1538 O O . ARG A 1 195 ? 15.391 0.979 -8.808 1.00 98.06 195 ARG A O 1
ATOM 1545 N N . PHE A 1 196 ? 15.827 1.462 -6.657 1.00 96.88 196 PHE A N 1
ATOM 1546 C CA . PHE A 1 196 ? 16.886 2.424 -6.955 1.00 96.88 196 PHE A CA 1
ATOM 1547 C C . PHE A 1 196 ? 18.085 1.750 -7.634 1.00 96.88 196 PHE A C 1
ATOM 1549 O O . PHE A 1 196 ? 18.523 2.205 -8.689 1.00 96.88 196 PHE A O 1
ATOM 1556 N N . LYS A 1 197 ? 18.572 0.627 -7.087 1.00 97.88 197 LYS A N 1
ATOM 1557 C CA . LYS A 1 197 ? 19.674 -0.144 -7.690 1.00 97.88 197 LYS A CA 1
ATOM 1558 C C . LYS A 1 197 ? 19.336 -0.618 -9.104 1.00 97.88 197 LYS A C 1
ATOM 1560 O O . LYS A 1 197 ? 20.163 -0.473 -9.999 1.00 97.88 197 LYS A O 1
ATOM 1565 N N . LEU A 1 198 ? 18.117 -1.115 -9.316 1.00 98.06 198 LEU A N 1
ATOM 1566 C CA . LEU A 1 198 ? 17.650 -1.551 -10.632 1.00 98.06 198 LEU A CA 1
ATOM 1567 C C . LEU A 1 198 ? 17.657 -0.396 -11.640 1.00 98.06 198 LEU A C 1
ATOM 1569 O O . LEU A 1 198 ? 18.181 -0.549 -12.737 1.00 98.06 198 LEU A O 1
ATOM 1573 N N . SER A 1 199 ? 17.168 0.783 -11.240 1.00 97.25 199 SER A N 1
ATOM 1574 C CA . SER A 1 199 ? 17.184 1.972 -12.098 1.00 97.25 199 SER A CA 1
ATOM 1575 C C . SER A 1 199 ? 18.599 2.397 -12.500 1.00 97.25 199 SER A C 1
ATOM 1577 O O . SER A 1 199 ? 18.788 2.881 -13.617 1.00 97.25 199 SER A O 1
ATOM 1579 N N . VAL A 1 200 ? 19.586 2.247 -11.609 1.00 98.00 200 VAL A N 1
ATOM 1580 C CA . VAL A 1 200 ? 20.996 2.517 -11.929 1.00 98.00 200 VAL A CA 1
ATOM 1581 C C . VAL A 1 200 ? 21.510 1.501 -12.951 1.00 98.00 200 VAL A C 1
ATOM 1583 O O . VAL A 1 200 ? 22.076 1.896 -13.969 1.00 98.00 200 VAL A O 1
ATOM 1586 N N . SER A 1 201 ? 21.253 0.208 -12.741 1.00 97.38 201 SER A N 1
ATOM 1587 C CA . SER A 1 201 ? 21.656 -0.842 -13.684 1.00 97.38 201 SER A CA 1
ATOM 1588 C C . SER A 1 201 ? 21.002 -0.693 -15.063 1.00 97.38 201 SER A C 1
ATOM 1590 O O . SER A 1 201 ? 21.672 -0.879 -16.077 1.00 97.38 201 SER A O 1
ATOM 1592 N N . ASP A 1 202 ? 19.731 -0.296 -15.136 1.00 98.31 202 ASP A N 1
ATOM 1593 C CA . ASP A 1 202 ? 19.049 -0.036 -16.410 1.00 98.31 202 ASP A CA 1
ATOM 1594 C C . ASP A 1 202 ? 19.711 1.109 -17.195 1.00 98.31 202 ASP A C 1
ATOM 1596 O O . ASP A 1 202 ? 19.855 1.033 -18.423 1.00 98.31 202 ASP A O 1
ATOM 1600 N N . ALA A 1 203 ? 20.170 2.154 -16.498 1.00 97.44 203 ALA A N 1
ATOM 1601 C CA . ALA A 1 203 ? 20.908 3.256 -17.110 1.00 97.44 203 ALA A CA 1
ATOM 1602 C C . ALA A 1 203 ? 22.276 2.799 -17.650 1.00 97.44 203 ALA A C 1
ATOM 1604 O O . ALA A 1 203 ? 22.621 3.120 -18.792 1.00 97.44 203 ALA A O 1
ATOM 1605 N N . GLU A 1 204 ? 23.019 1.998 -16.880 1.00 97.88 204 GLU A N 1
ATOM 1606 C CA . GLU A 1 204 ? 24.296 1.410 -17.313 1.00 97.88 204 GLU A CA 1
ATOM 1607 C C . GLU A 1 204 ? 24.117 0.509 -18.547 1.00 97.88 204 GLU A C 1
ATOM 1609 O O . GLU A 1 204 ? 24.879 0.600 -19.514 1.00 97.88 204 GLU A O 1
ATOM 1614 N N . ILE A 1 205 ? 23.065 -0.318 -18.574 1.00 98.12 205 ILE A N 1
ATOM 1615 C CA . ILE A 1 205 ? 22.725 -1.160 -19.730 1.00 98.12 205 ILE A CA 1
ATOM 1616 C C . ILE A 1 205 ? 22.436 -0.295 -20.962 1.00 98.12 205 ILE A C 1
ATOM 1618 O O . ILE A 1 205 ? 22.905 -0.603 -22.066 1.00 98.12 205 ILE A O 1
ATOM 1622 N N . ALA A 1 206 ? 21.688 0.799 -20.802 1.00 97.44 206 ALA A N 1
ATOM 1623 C CA . ALA A 1 206 ? 21.400 1.719 -21.897 1.00 97.44 206 ALA A CA 1
ATOM 1624 C C . ALA A 1 206 ? 22.680 2.375 -22.446 1.00 97.44 206 ALA A C 1
ATOM 1626 O O . ALA A 1 206 ? 22.836 2.501 -23.667 1.00 97.44 206 ALA A O 1
ATOM 1627 N N . GLU A 1 207 ? 23.618 2.750 -21.576 1.00 97.81 207 GLU A N 1
ATOM 1628 C CA . GLU A 1 207 ? 24.907 3.317 -21.972 1.00 97.81 207 GLU A CA 1
ATOM 1629 C C . GLU A 1 207 ? 25.791 2.297 -22.703 1.00 97.81 207 GLU A C 1
ATOM 1631 O O . GLU A 1 207 ? 26.277 2.578 -23.805 1.00 97.81 207 GLU A O 1
ATOM 1636 N N . LEU A 1 208 ? 25.918 1.078 -22.171 1.00 97.75 208 LEU A N 1
ATOM 1637 C CA . LEU A 1 208 ? 26.632 -0.022 -22.826 1.00 97.75 208 LEU A CA 1
ATOM 1638 C C . LEU A 1 208 ? 26.058 -0.319 -24.216 1.00 97.75 208 LEU A C 1
ATOM 1640 O O . LEU A 1 208 ? 26.804 -0.492 -25.184 1.00 97.75 208 LEU A O 1
ATOM 1644 N N . LYS A 1 209 ? 24.729 -0.308 -24.360 1.00 98.25 209 LYS A N 1
ATOM 1645 C CA . LYS A 1 209 ? 24.053 -0.509 -25.650 1.00 98.25 209 LYS A CA 1
ATOM 1646 C C . LYS A 1 209 ? 24.377 0.609 -26.649 1.00 98.25 209 LYS A C 1
ATOM 1648 O O . LYS A 1 209 ? 24.609 0.330 -27.833 1.00 98.25 209 LYS A O 1
ATOM 1653 N N . ARG A 1 210 ? 24.457 1.866 -26.191 1.00 97.75 210 ARG A N 1
ATOM 1654 C CA . ARG A 1 210 ? 24.905 3.003 -27.019 1.00 97.75 210 ARG A CA 1
ATOM 1655 C C . ARG A 1 210 ? 26.361 2.839 -27.448 1.00 97.75 210 ARG A C 1
ATOM 1657 O O . ARG A 1 210 ? 26.653 3.002 -28.632 1.00 97.75 210 ARG A O 1
ATOM 1664 N N . MET A 1 211 ? 27.257 2.483 -26.527 1.00 97.25 211 MET A N 1
ATOM 1665 C CA . MET A 1 211 ? 28.671 2.247 -26.843 1.00 97.25 211 MET A CA 1
ATOM 1666 C C . MET A 1 211 ? 28.847 1.112 -27.855 1.00 97.25 211 MET A C 1
ATOM 1668 O O . MET A 1 211 ? 29.531 1.297 -28.861 1.00 97.25 211 MET A O 1
ATOM 1672 N N . ARG A 1 212 ? 28.150 -0.016 -27.673 1.00 97.94 212 ARG A N 1
ATOM 1673 C CA . ARG A 1 212 ? 28.164 -1.138 -28.625 1.00 97.94 212 ARG A CA 1
ATOM 1674 C C . ARG A 1 212 ? 27.759 -0.699 -30.033 1.00 97.94 212 ARG A C 1
ATOM 1676 O O . ARG A 1 212 ? 28.411 -1.065 -31.006 1.00 97.94 212 ARG A O 1
ATOM 1683 N N . THR A 1 213 ? 26.714 0.120 -30.142 1.00 97.56 213 THR A N 1
ATOM 1684 C CA . THR A 1 213 ? 26.236 0.644 -31.431 1.00 97.56 213 THR A CA 1
ATOM 1685 C C . THR A 1 213 ? 27.273 1.555 -32.097 1.00 97.56 213 THR A C 1
ATOM 1687 O O . THR A 1 213 ? 27.478 1.470 -33.307 1.00 97.56 213 THR A O 1
ATOM 1690 N N . LYS A 1 214 ? 27.963 2.400 -31.318 1.00 97.19 214 LYS A N 1
ATOM 1691 C CA . LYS A 1 214 ? 29.055 3.249 -31.825 1.00 97.19 214 LYS A CA 1
ATOM 1692 C C . LYS A 1 214 ? 30.221 2.414 -32.359 1.00 97.19 214 LYS A C 1
ATOM 1694 O O . LYS A 1 214 ? 30.681 2.674 -33.466 1.00 97.19 214 LYS A O 1
ATOM 1699 N N . VAL A 1 215 ? 30.654 1.394 -31.614 1.00 97.25 215 VAL A N 1
ATOM 1700 C CA . VAL A 1 215 ? 31.749 0.499 -32.033 1.00 97.25 215 VAL A CA 1
ATOM 1701 C C . VAL A 1 215 ? 31.389 -0.256 -33.313 1.00 97.25 215 VAL A C 1
ATOM 1703 O O . VAL A 1 215 ? 32.197 -0.313 -34.234 1.00 97.25 215 VAL A O 1
ATOM 1706 N N . LEU A 1 216 ? 30.163 -0.781 -33.416 1.00 97.44 216 LEU A N 1
ATOM 1707 C CA . LEU A 1 216 ? 29.703 -1.463 -34.630 1.00 97.44 216 LEU A CA 1
ATOM 1708 C C . LEU A 1 216 ? 29.757 -0.553 -35.864 1.00 97.44 216 LEU A C 1
ATOM 1710 O O . LEU A 1 216 ? 30.205 -0.990 -36.921 1.00 97.44 216 LEU A O 1
ATOM 1714 N N . ARG A 1 217 ? 29.357 0.717 -35.721 1.00 96.19 217 ARG A N 1
ATOM 1715 C CA . ARG A 1 217 ? 29.438 1.705 -36.805 1.00 96.19 217 ARG A CA 1
ATOM 1716 C C . ARG A 1 217 ? 30.884 1.991 -37.211 1.00 96.19 217 ARG A C 1
ATOM 1718 O O . ARG A 1 217 ? 31.199 1.904 -38.391 1.00 96.19 217 ARG A O 1
ATOM 1725 N N . ALA A 1 218 ? 31.756 2.263 -36.240 1.00 96.69 218 ALA A N 1
ATOM 1726 C CA . ALA A 1 218 ? 33.171 2.527 -36.498 1.00 96.69 218 ALA A CA 1
ATOM 1727 C C . ALA A 1 218 ? 33.860 1.341 -37.198 1.00 96.69 218 ALA A C 1
ATOM 1729 O O . ALA A 1 218 ? 34.640 1.537 -38.127 1.00 96.69 218 ALA A O 1
ATOM 1730 N N . ASN A 1 219 ? 33.526 0.107 -36.805 1.00 95.50 219 ASN A N 1
ATOM 1731 C CA . ASN A 1 219 ? 34.032 -1.098 -37.461 1.00 95.50 219 ASN A CA 1
ATOM 1732 C C . ASN A 1 219 ? 33.529 -1.228 -38.905 1.00 95.50 219 ASN A C 1
ATOM 1734 O O . ASN A 1 219 ? 34.306 -1.609 -39.778 1.00 95.50 219 ASN A O 1
ATOM 1738 N N . GLY A 1 220 ? 32.258 -0.898 -39.164 1.00 96.44 220 GLY A N 1
ATOM 1739 C CA . GLY A 1 220 ? 31.704 -0.838 -40.520 1.00 96.44 220 GLY A CA 1
ATOM 1740 C C . GLY A 1 220 ? 32.465 0.152 -41.404 1.00 96.44 220 GLY A C 1
ATOM 1741 O O . GLY A 1 220 ? 32.995 -0.238 -42.439 1.00 96.44 220 GLY A O 1
ATOM 1742 N N . GLU A 1 221 ? 32.627 1.394 -40.939 1.00 96.19 221 GLU A N 1
ATOM 1743 C CA . GLU A 1 221 ? 33.380 2.436 -41.653 1.00 96.19 221 GLU A CA 1
ATOM 1744 C C . GLU A 1 221 ? 34.845 2.038 -41.893 1.00 96.19 221 GLU A C 1
ATOM 1746 O O . GLU A 1 221 ? 35.399 2.274 -42.966 1.00 96.19 221 GLU A O 1
ATOM 1751 N N . HIS A 1 222 ? 35.498 1.421 -40.905 1.00 95.44 222 HIS A N 1
ATOM 1752 C CA . HIS A 1 222 ? 36.865 0.926 -41.055 1.00 95.44 222 HIS A CA 1
ATOM 1753 C C . HIS A 1 222 ? 36.955 -0.193 -42.103 1.00 95.44 222 HIS A C 1
ATOM 1755 O O . HIS A 1 222 ? 37.891 -0.214 -42.904 1.00 95.44 222 HIS A O 1
ATOM 1761 N N . ASN A 1 223 ? 35.985 -1.110 -42.133 1.00 96.12 223 ASN A N 1
ATOM 1762 C CA . ASN A 1 223 ? 35.928 -2.164 -43.143 1.00 96.12 223 ASN A CA 1
ATOM 1763 C C . ASN A 1 223 ? 35.740 -1.584 -44.549 1.00 96.12 223 ASN A C 1
ATOM 1765 O O . ASN A 1 223 ? 36.492 -1.953 -45.445 1.00 96.12 223 ASN A O 1
ATOM 1769 N N . GLU A 1 224 ? 34.844 -0.611 -44.722 1.00 97.19 224 GLU A N 1
ATOM 1770 C CA . GLU A 1 224 ? 34.659 0.085 -46.002 1.00 97.19 224 GLU A CA 1
ATOM 1771 C C . GLU A 1 224 ? 35.944 0.789 -46.469 1.00 97.19 224 GLU A C 1
ATOM 1773 O O . GLU A 1 224 ? 36.322 0.684 -47.639 1.00 97.19 224 GLU A O 1
ATOM 1778 N N . ARG A 1 225 ? 36.672 1.457 -45.558 1.00 96.44 225 ARG A N 1
ATOM 1779 C CA . ARG A 1 225 ? 37.978 2.070 -45.875 1.00 96.44 225 ARG A CA 1
ATOM 1780 C C . ARG A 1 225 ? 38.991 1.027 -46.340 1.00 96.44 225 ARG A C 1
ATOM 1782 O O . ARG A 1 225 ? 39.664 1.245 -47.348 1.00 96.44 225 ARG A O 1
ATOM 1789 N N . ARG A 1 226 ? 39.074 -0.116 -45.646 1.00 96.00 226 ARG A N 1
ATOM 1790 C CA . ARG A 1 226 ? 39.946 -1.230 -46.050 1.00 96.00 226 ARG A CA 1
ATOM 1791 C C . ARG A 1 226 ? 39.570 -1.776 -47.426 1.00 96.00 226 ARG A C 1
ATOM 1793 O O . ARG A 1 226 ? 40.465 -2.034 -48.225 1.00 96.00 226 ARG A O 1
ATOM 1800 N N . ASP A 1 227 ? 38.285 -1.892 -47.743 1.00 97.25 227 ASP A N 1
ATOM 1801 C CA . ASP A 1 227 ? 37.833 -2.385 -49.048 1.00 97.25 227 ASP A CA 1
ATOM 1802 C C . ASP A 1 227 ? 38.215 -1.440 -50.198 1.00 97.25 227 ASP A C 1
ATOM 1804 O O . ASP A 1 227 ? 38.629 -1.895 -51.271 1.00 97.25 227 ASP A O 1
ATOM 1808 N N . VAL A 1 228 ? 38.125 -0.122 -49.986 1.00 97.31 228 VAL A N 1
ATOM 1809 C CA . VAL A 1 228 ? 38.585 0.885 -50.959 1.00 97.31 228 VAL A CA 1
ATOM 1810 C C . VAL A 1 228 ? 40.101 0.799 -51.166 1.00 97.31 228 VAL A C 1
ATOM 1812 O O . VAL A 1 228 ? 40.566 0.799 -52.309 1.00 97.31 228 VAL A O 1
ATOM 1815 N N . GLU A 1 229 ? 40.875 0.675 -50.085 1.00 97.19 229 GLU A N 1
ATOM 1816 C CA . GLU A 1 229 ? 42.335 0.511 -50.135 1.00 97.19 229 GLU A CA 1
ATOM 1817 C C . GLU A 1 229 ? 42.731 -0.764 -50.900 1.00 97.19 229 GLU A C 1
ATOM 1819 O O . GLU A 1 229 ? 43.577 -0.716 -51.795 1.00 97.19 229 GLU A O 1
ATOM 1824 N N . ILE A 1 230 ? 42.058 -1.889 -50.630 1.00 97.19 230 ILE A N 1
ATOM 1825 C CA . ILE A 1 230 ? 42.273 -3.163 -51.331 1.00 97.19 230 ILE A CA 1
ATOM 1826 C C . ILE A 1 230 ? 41.994 -3.014 -52.828 1.00 97.19 230 ILE A C 1
ATOM 1828 O O . ILE A 1 230 ? 42.798 -3.468 -53.644 1.00 97.19 230 ILE A O 1
ATOM 1832 N N . LYS A 1 231 ? 40.887 -2.366 -53.221 1.00 97.31 231 LYS A N 1
ATOM 1833 C CA . LYS A 1 231 ? 40.584 -2.109 -54.642 1.00 97.31 231 LYS A CA 1
ATOM 1834 C C . LYS A 1 231 ? 41.683 -1.278 -55.309 1.00 97.31 231 LYS A C 1
ATOM 1836 O O . LYS A 1 231 ? 42.126 -1.623 -56.404 1.00 97.31 231 LYS A O 1
ATOM 1841 N N . LYS A 1 232 ? 42.168 -0.232 -54.633 1.00 97.38 232 LYS A N 1
ATOM 1842 C CA . LYS A 1 232 ? 43.249 0.633 -55.128 1.00 97.38 232 LYS A CA 1
ATOM 1843 C C . LYS A 1 232 ? 44.573 -0.121 -55.280 1.00 97.38 232 LYS A C 1
ATOM 1845 O O . LYS A 1 232 ? 45.252 0.040 -56.293 1.00 97.38 232 LYS A O 1
ATOM 1850 N N . LEU A 1 233 ? 44.942 -0.950 -54.304 1.00 96.88 233 LEU A N 1
ATOM 1851 C CA . LEU A 1 233 ? 46.154 -1.774 -54.365 1.00 96.88 233 LEU A CA 1
ATOM 1852 C C . LEU A 1 233 ? 46.066 -2.832 -55.468 1.00 96.88 233 LEU A C 1
ATOM 1854 O O . LEU A 1 233 ? 47.029 -3.004 -56.208 1.00 96.88 233 LEU A O 1
ATOM 1858 N N . LYS A 1 234 ? 44.904 -3.474 -55.652 1.00 97.00 234 LYS A N 1
ATOM 1859 C CA . LYS A 1 234 ? 44.676 -4.403 -56.772 1.00 97.00 234 LYS A CA 1
ATOM 1860 C C . LYS A 1 234 ? 44.874 -3.727 -58.130 1.00 97.00 234 LYS A C 1
ATOM 1862 O O . LYS A 1 234 ? 45.542 -4.294 -58.988 1.00 97.00 234 LYS A O 1
ATOM 1867 N N . GLN A 1 235 ? 44.349 -2.513 -58.312 1.00 97.19 235 GLN A N 1
ATOM 1868 C CA . GLN A 1 235 ? 44.547 -1.747 -59.546 1.00 97.19 235 GLN A CA 1
ATOM 1869 C C . GLN A 1 235 ? 46.030 -1.425 -59.788 1.00 97.19 235 GLN A C 1
ATOM 1871 O O . GLN A 1 235 ? 46.528 -1.633 -60.892 1.00 97.19 235 GLN A O 1
ATOM 1876 N N . LYS A 1 236 ? 46.747 -0.956 -58.757 1.00 96.56 236 LYS A N 1
ATOM 1877 C CA . LYS A 1 236 ? 48.189 -0.680 -58.855 1.00 96.56 236 LYS A CA 1
ATOM 1878 C C . LYS A 1 236 ? 49.006 -1.935 -59.165 1.00 96.56 236 LYS A C 1
ATOM 1880 O O . LYS A 1 236 ? 49.925 -1.859 -59.972 1.00 96.56 236 LYS A O 1
ATOM 1885 N N . ASN A 1 237 ? 48.678 -3.076 -58.557 1.00 96.12 237 ASN A N 1
ATOM 1886 C CA . ASN A 1 237 ? 49.353 -4.340 -58.855 1.00 9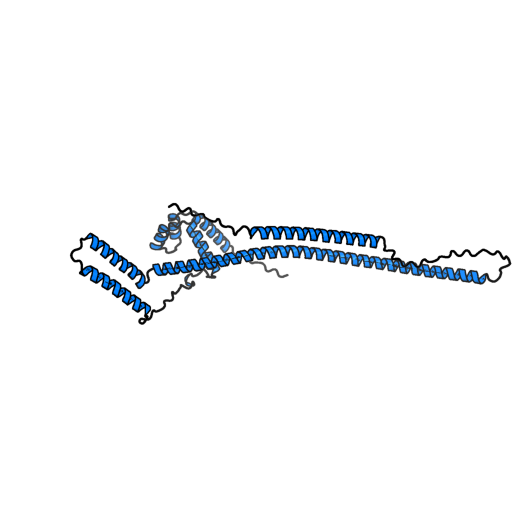6.12 237 ASN A CA 1
ATOM 1887 C C . ASN A 1 237 ? 49.146 -4.758 -60.314 1.00 96.12 237 ASN A C 1
ATOM 1889 O O . ASN A 1 237 ? 50.122 -5.098 -60.968 1.00 96.12 237 ASN A O 1
ATOM 1893 N N . ALA A 1 238 ? 47.927 -4.644 -60.853 1.00 95.81 238 ALA A N 1
ATOM 1894 C CA . ALA A 1 238 ? 47.671 -4.936 -62.265 1.00 95.81 238 ALA A CA 1
ATOM 1895 C C . ALA A 1 238 ? 48.478 -4.022 -63.213 1.00 95.81 238 ALA A C 1
ATOM 1897 O O . ALA A 1 238 ? 48.993 -4.475 -64.233 1.00 95.81 238 ALA A O 1
ATOM 1898 N N . GLU A 1 239 ? 48.633 -2.736 -62.872 1.00 96.00 239 GLU A N 1
ATOM 1899 C CA . GLU A 1 239 ? 49.482 -1.806 -63.631 1.00 96.00 239 GLU A CA 1
ATOM 1900 C C . GLU A 1 239 ? 50.967 -2.198 -63.572 1.00 96.00 239 GLU A C 1
ATOM 1902 O O . GLU A 1 239 ? 51.659 -2.170 -64.592 1.00 96.00 239 GLU A O 1
ATOM 1907 N N . LEU A 1 240 ? 51.467 -2.568 -62.389 1.00 96.38 240 LEU A N 1
ATOM 1908 C CA . LEU A 1 240 ? 52.850 -3.011 -62.213 1.00 96.38 240 LEU A CA 1
ATOM 1909 C C . LEU A 1 240 ? 53.129 -4.321 -62.955 1.00 96.38 240 LEU A C 1
ATOM 1911 O O . LEU A 1 240 ? 54.154 -4.408 -63.624 1.00 96.38 240 LEU A O 1
ATOM 1915 N N . GLU A 1 241 ? 52.218 -5.294 -62.905 1.00 95.00 241 GLU A N 1
ATOM 1916 C CA . GLU A 1 241 ? 52.312 -6.533 -63.686 1.00 95.00 241 GLU A CA 1
ATOM 1917 C C . GLU A 1 241 ? 52.353 -6.243 -65.195 1.00 95.00 241 GLU A C 1
ATOM 1919 O O . GLU A 1 241 ? 53.190 -6.793 -65.909 1.00 95.00 241 GLU A O 1
ATOM 1924 N N . ALA A 1 242 ? 51.525 -5.312 -65.687 1.00 94.00 242 ALA A N 1
ATOM 1925 C CA . ALA A 1 242 ? 51.555 -4.900 -67.091 1.00 94.00 242 ALA A CA 1
ATOM 1926 C C . ALA A 1 242 ? 52.891 -4.240 -67.486 1.00 94.00 242 ALA A C 1
ATOM 1928 O O . ALA A 1 242 ? 53.427 -4.519 -68.561 1.00 94.00 242 ALA A O 1
ATOM 1929 N N . ARG A 1 243 ? 53.459 -3.386 -66.620 1.00 93.69 243 ARG A N 1
ATOM 1930 C CA . ARG A 1 243 ? 54.787 -2.782 -66.838 1.00 93.69 243 ARG A CA 1
ATOM 1931 C C . ARG A 1 243 ? 55.897 -3.830 -66.821 1.00 93.69 243 ARG A C 1
ATOM 1933 O O . ARG A 1 243 ? 56.781 -3.770 -67.674 1.00 93.69 243 ARG A O 1
ATOM 1940 N N . LEU A 1 244 ? 55.838 -4.785 -65.892 1.00 93.81 244 LEU A N 1
ATOM 1941 C CA . LEU A 1 244 ? 56.794 -5.887 -65.797 1.00 93.81 244 LEU A CA 1
ATOM 1942 C C . LEU A 1 244 ? 56.795 -6.717 -67.088 1.00 93.81 244 LEU A C 1
ATOM 1944 O O . LEU A 1 244 ? 57.855 -6.918 -67.669 1.00 93.81 244 LEU A O 1
ATOM 1948 N N . ALA A 1 245 ? 55.618 -7.072 -67.612 1.00 89.75 245 ALA A N 1
ATOM 1949 C CA . ALA A 1 245 ? 55.494 -7.830 -68.859 1.00 89.75 245 ALA A CA 1
ATOM 1950 C C . ALA A 1 245 ? 56.095 -7.107 -70.084 1.00 89.75 245 ALA A C 1
ATOM 1952 O O . ALA A 1 245 ? 56.631 -7.749 -70.989 1.00 89.75 245 ALA A O 1
ATOM 1953 N N . ILE A 1 246 ? 56.017 -5.771 -70.146 1.00 88.88 246 ILE A N 1
ATOM 1954 C CA . ILE A 1 246 ? 56.664 -4.978 -71.209 1.00 88.88 246 ILE A CA 1
ATOM 1955 C C . ILE A 1 246 ? 58.188 -5.024 -71.062 1.00 88.88 246 ILE A C 1
ATOM 1957 O O . ILE A 1 246 ? 58.892 -5.226 -72.050 1.00 88.88 246 ILE A O 1
ATOM 1961 N N . VAL A 1 247 ? 58.700 -4.845 -69.841 1.00 88.00 247 VAL A N 1
ATOM 1962 C CA . VAL A 1 247 ? 60.142 -4.898 -69.564 1.00 88.00 247 VAL A CA 1
ATOM 1963 C C . VAL A 1 247 ? 60.706 -6.283 -69.880 1.00 88.00 247 VAL A C 1
ATOM 1965 O O . VAL A 1 247 ? 61.732 -6.370 -70.546 1.00 88.00 247 VAL A O 1
ATOM 1968 N N . GLU A 1 248 ? 60.016 -7.356 -69.493 1.00 85.94 248 GLU A N 1
ATOM 1969 C CA . GLU A 1 248 ? 60.405 -8.734 -69.814 1.00 85.94 248 GLU A CA 1
ATOM 1970 C C . GLU A 1 248 ? 60.427 -8.988 -71.326 1.00 85.94 248 GLU A C 1
ATOM 1972 O O . GLU A 1 248 ? 61.394 -9.549 -71.836 1.00 85.94 248 GLU A O 1
ATOM 1977 N N . LYS A 1 249 ? 59.425 -8.512 -72.080 1.00 82.19 249 LYS A N 1
ATOM 1978 C CA . LYS A 1 249 ? 59.442 -8.593 -73.553 1.00 82.19 249 LYS A CA 1
ATOM 1979 C C . LYS A 1 249 ? 60.607 -7.816 -74.164 1.00 82.19 249 LYS A C 1
ATOM 1981 O O . LYS A 1 249 ? 61.254 -8.316 -75.079 1.00 82.19 249 LYS A O 1
ATOM 1986 N N . ASN A 1 250 ? 60.892 -6.621 -73.655 1.00 71.94 250 ASN A N 1
ATOM 1987 C CA . ASN A 1 250 ? 62.012 -5.810 -74.127 1.00 71.94 250 ASN A CA 1
ATOM 1988 C C . ASN A 1 250 ? 63.373 -6.430 -73.765 1.00 71.94 250 ASN A C 1
ATOM 1990 O O . ASN A 1 250 ? 64.329 -6.253 -74.510 1.00 71.94 250 ASN A O 1
ATOM 1994 N N . TYR A 1 251 ? 63.459 -7.182 -72.666 1.00 62.34 251 TYR A N 1
ATOM 1995 C CA . TYR A 1 251 ? 64.649 -7.942 -72.282 1.00 62.34 251 TYR A CA 1
ATOM 1996 C C . TYR A 1 251 ? 64.841 -9.193 -73.158 1.00 62.34 251 TYR A C 1
ATOM 1998 O O . TYR A 1 251 ? 65.942 -9.433 -73.640 1.00 62.34 251 TYR A O 1
ATOM 2006 N N . VAL A 1 252 ? 63.768 -9.936 -73.460 1.00 55.28 252 VAL A N 1
ATOM 2007 C CA . VAL A 1 252 ? 63.811 -11.123 -74.342 1.00 55.28 252 VAL A CA 1
ATOM 2008 C C . VAL A 1 252 ? 64.115 -10.756 -75.806 1.00 55.28 252 VAL A C 1
ATOM 2010 O O . VAL A 1 252 ? 64.773 -11.520 -76.504 1.00 55.28 252 VAL A O 1
ATOM 2013 N N . VAL A 1 253 ? 63.713 -9.570 -76.282 1.00 48.75 253 VAL A N 1
ATOM 2014 C CA . VAL A 1 253 ? 64.061 -9.074 -77.635 1.00 48.75 253 VAL A CA 1
ATOM 2015 C C . VAL A 1 253 ? 65.533 -8.635 -77.751 1.00 48.75 253 VAL A C 1
ATOM 2017 O O . VAL A 1 253 ? 66.046 -8.489 -78.859 1.00 48.75 253 VAL A O 1
ATOM 2020 N N . VAL A 1 254 ? 66.250 -8.490 -76.632 1.00 45.78 254 VAL A N 1
ATOM 2021 C CA . VAL A 1 254 ? 67.691 -8.180 -76.605 1.00 45.78 254 VAL A CA 1
ATOM 2022 C C . VAL A 1 254 ? 68.558 -9.444 -76.472 1.00 45.78 254 VAL A C 1
ATOM 2024 O O . VAL A 1 254 ? 69.773 -9.336 -76.376 1.00 45.78 254 VAL A O 1
ATOM 2027 N N . ASP A 1 255 ? 68.008 -10.657 -76.615 1.00 47.69 255 ASP A N 1
ATOM 2028 C CA . ASP A 1 255 ? 68.835 -11.875 -76.761 1.00 47.69 255 ASP A CA 1
ATOM 2029 C C . ASP A 1 255 ? 69.235 -12.160 -78.223 1.00 47.69 255 ASP A C 1
ATOM 2031 O O . ASP A 1 255 ? 69.307 -13.291 -78.699 1.00 47.69 255 ASP A O 1
ATOM 2035 N N . GLY A 1 256 ? 69.478 -11.077 -78.961 1.00 51.56 256 GLY A N 1
ATOM 2036 C CA . GLY A 1 256 ? 70.013 -11.089 -80.315 1.00 51.56 256 GLY A CA 1
ATOM 2037 C C . GLY A 1 256 ? 71.405 -10.478 -80.441 1.00 51.56 256 GLY A C 1
ATOM 2038 O O . GLY A 1 256 ? 71.882 -10.395 -81.563 1.00 51.56 256 GLY A O 1
ATOM 2039 N N . GLN A 1 257 ? 72.058 -10.027 -79.358 1.00 50.09 257 GLN A N 1
ATOM 2040 C CA . GLN A 1 257 ? 73.500 -9.736 -79.368 1.00 50.09 257 GLN A CA 1
ATOM 2041 C C . GLN A 1 257 ? 74.042 -9.426 -77.963 1.00 50.09 257 GLN A C 1
ATOM 2043 O O . GLN A 1 257 ? 73.866 -8.319 -77.461 1.00 50.09 257 GLN A O 1
ATOM 2048 N N . LEU A 1 258 ? 74.805 -10.349 -77.368 1.00 41.44 258 LEU A N 1
ATOM 2049 C CA . LEU A 1 258 ? 75.779 -9.988 -76.336 1.00 41.44 258 LEU A CA 1
ATOM 2050 C C . LEU A 1 258 ? 77.174 -10.457 -76.759 1.00 41.44 258 LEU A C 1
ATOM 2052 O O . LEU A 1 258 ? 77.538 -11.627 -76.658 1.00 41.44 258 LEU A O 1
ATOM 2056 N N . GLN A 1 259 ? 77.947 -9.503 -77.273 1.00 43.25 259 GLN A N 1
ATOM 2057 C CA . GLN A 1 259 ? 79.398 -9.591 -77.358 1.00 43.25 259 GLN A CA 1
ATOM 2058 C C . GLN A 1 259 ? 79.977 -9.530 -75.939 1.00 43.25 259 GLN A C 1
ATOM 2060 O O . GLN A 1 259 ? 79.649 -8.627 -75.176 1.00 43.25 259 GLN A O 1
ATOM 2065 N N . ASN A 1 260 ? 80.811 -10.524 -75.632 1.00 45.78 260 ASN A N 1
ATOM 2066 C CA . ASN A 1 260 ? 82.028 -10.472 -74.821 1.00 45.78 260 ASN A CA 1
ATOM 2067 C C . ASN A 1 260 ? 82.109 -9.374 -73.744 1.00 45.78 260 ASN A C 1
ATOM 2069 O O . ASN A 1 260 ? 82.372 -8.218 -74.044 1.00 45.78 260 ASN A O 1
ATOM 2073 N N . ASP A 1 261 ? 81.996 -9.770 -72.476 1.00 42.44 261 ASP A N 1
ATOM 2074 C CA . ASP A 1 261 ? 83.162 -9.790 -71.588 1.00 42.44 261 ASP A CA 1
ATOM 2075 C C . ASP A 1 261 ? 82.821 -10.469 -70.260 1.00 42.44 261 ASP A C 1
ATOM 2077 O O . ASP A 1 261 ? 81.923 -10.091 -69.506 1.00 42.44 261 ASP A O 1
ATOM 2081 N N . LYS A 1 262 ? 83.578 -11.526 -69.979 1.00 55.66 262 LYS A N 1
ATOM 2082 C CA . LYS A 1 262 ? 83.484 -12.366 -68.790 1.00 55.66 262 LYS A CA 1
ATOM 2083 C C . LYS A 1 262 ? 84.044 -11.604 -67.587 1.00 55.66 262 LYS A C 1
ATOM 2085 O O . LYS A 1 262 ? 85.163 -11.860 -67.153 1.00 55.66 262 LYS A O 1
ATOM 2090 N N . LYS A 1 263 ? 83.270 -10.675 -67.024 1.00 43.12 263 LYS A N 1
ATOM 2091 C CA . LYS A 1 263 ? 83.546 -10.118 -65.696 1.00 43.12 263 LYS A CA 1
ATOM 2092 C C . LYS A 1 263 ? 82.678 -10.850 -64.685 1.00 43.12 263 LYS A C 1
ATOM 2094 O O . LYS A 1 263 ? 81.498 -10.558 -64.533 1.00 43.12 263 LYS A O 1
ATOM 2099 N N . ALA A 1 264 ? 83.281 -11.832 -64.020 1.00 52.91 264 ALA A N 1
ATOM 2100 C CA . ALA A 1 264 ? 82.709 -12.486 -62.855 1.00 52.91 264 ALA A CA 1
ATOM 2101 C C . ALA A 1 264 ? 82.407 -11.423 -61.787 1.00 52.91 264 ALA A C 1
ATOM 2103 O O . ALA A 1 264 ? 83.303 -10.952 -61.087 1.00 52.91 264 ALA A O 1
ATOM 2104 N N . ILE A 1 265 ? 81.147 -11.005 -61.703 1.00 42.88 265 ILE A N 1
ATOM 2105 C CA . ILE A 1 265 ? 80.637 -10.247 -60.569 1.00 42.88 265 ILE A CA 1
ATOM 2106 C C . ILE A 1 265 ? 80.143 -11.299 -59.588 1.00 42.88 265 ILE A C 1
ATOM 2108 O O . ILE A 1 265 ? 79.166 -11.995 -59.842 1.00 42.88 265 ILE A O 1
ATOM 2112 N N . SER A 1 266 ? 80.913 -11.453 -58.514 1.00 43.69 266 SER A N 1
ATOM 2113 C CA . SER A 1 266 ? 80.605 -12.288 -57.362 1.00 43.69 266 SER A CA 1
ATOM 2114 C C . SER A 1 266 ? 79.174 -12.023 -56.899 1.00 43.69 266 SER A C 1
ATOM 2116 O O . SER A 1 266 ? 78.846 -10.920 -56.457 1.00 43.69 266 SER A O 1
ATOM 2118 N N . GLU A 1 267 ? 78.333 -13.042 -57.023 1.00 44.19 267 GLU A N 1
ATOM 2119 C CA . GLU A 1 267 ? 76.992 -13.099 -56.470 1.00 44.19 267 GLU A CA 1
ATOM 2120 C C . GLU A 1 267 ? 77.110 -13.142 -54.939 1.00 44.19 267 GLU A C 1
ATOM 2122 O O . GLU A 1 267 ? 77.155 -14.197 -54.309 1.00 44.19 267 GLU A O 1
ATOM 2127 N N . VAL A 1 268 ? 77.217 -11.968 -54.313 1.00 45.34 268 VAL A N 1
ATOM 2128 C CA . VAL A 1 268 ? 76.972 -11.838 -52.876 1.00 45.34 268 VAL A CA 1
ATOM 2129 C C . VAL A 1 268 ? 75.461 -11.834 -52.698 1.00 45.34 268 VAL A C 1
ATOM 2131 O O . VAL A 1 268 ? 74.826 -10.786 -52.632 1.00 45.34 268 VAL A O 1
ATOM 2134 N N . LEU A 1 269 ? 74.884 -13.033 -52.640 1.00 45.00 269 LEU A N 1
ATOM 2135 C CA . LEU A 1 269 ? 73.585 -13.243 -52.013 1.00 45.00 269 LEU A CA 1
ATOM 2136 C C . LEU A 1 269 ? 73.672 -12.697 -50.579 1.00 45.00 269 LEU A C 1
ATOM 2138 O O . LEU A 1 269 ? 74.443 -13.239 -49.777 1.00 45.00 269 LEU A O 1
ATOM 2142 N N . PRO A 1 270 ? 72.869 -11.694 -50.181 1.00 38.22 270 PRO A N 1
ATOM 2143 C CA . PRO A 1 270 ? 72.530 -11.571 -48.782 1.00 38.22 270 PRO A CA 1
ATOM 2144 C C . PRO A 1 270 ? 71.734 -12.831 -48.474 1.00 38.22 270 PRO A C 1
ATOM 2146 O O . PRO A 1 270 ? 70.604 -13.011 -48.930 1.00 38.22 270 PRO A O 1
ATOM 2149 N N . LYS A 1 271 ? 72.349 -13.743 -47.728 1.00 42.09 271 LYS A N 1
ATOM 2150 C CA . LYS A 1 271 ? 71.644 -14.853 -47.110 1.00 42.09 271 LYS A CA 1
ATOM 2151 C C . LYS A 1 271 ? 70.684 -14.225 -46.106 1.00 42.09 271 LYS A C 1
ATOM 2153 O O . LYS A 1 271 ? 71.040 -14.010 -44.951 1.00 42.09 271 LYS A O 1
ATOM 2158 N N . ILE A 1 272 ? 69.475 -13.891 -46.552 1.00 39.94 272 ILE A N 1
ATOM 2159 C CA . ILE A 1 272 ? 68.351 -13.659 -45.654 1.00 39.94 272 ILE A CA 1
ATOM 2160 C C . ILE A 1 272 ? 68.021 -15.047 -45.111 1.00 39.94 272 ILE A C 1
ATOM 2162 O O . ILE A 1 272 ? 67.163 -15.764 -45.610 1.00 39.94 272 ILE A O 1
ATOM 2166 N N . SER A 1 273 ? 68.797 -15.471 -44.115 1.00 43.50 273 SER A N 1
ATOM 2167 C CA . SER A 1 273 ? 68.318 -16.427 -43.139 1.00 43.50 273 SER A CA 1
ATOM 2168 C C . SER A 1 273 ? 67.091 -15.768 -42.538 1.00 43.50 273 SER A C 1
ATOM 2170 O O . SER A 1 273 ? 67.239 -14.907 -41.678 1.00 43.50 273 SER A O 1
ATOM 2172 N N . SER A 1 274 ? 65.898 -16.128 -43.004 1.00 47.91 274 SER A N 1
ATOM 2173 C CA . SER A 1 274 ? 64.703 -15.981 -42.189 1.00 47.91 274 SER A CA 1
ATOM 2174 C C . SER A 1 274 ? 64.993 -16.698 -40.871 1.00 47.91 274 SER A C 1
ATOM 2176 O O . SER A 1 274 ? 65.118 -17.926 -40.882 1.00 47.91 274 SER A O 1
ATOM 2178 N N . PRO A 1 275 ? 65.110 -16.005 -39.724 1.00 42.50 275 PRO A N 1
ATOM 2179 C CA . PRO A 1 275 ? 64.838 -16.671 -38.475 1.00 42.50 275 PRO A CA 1
ATOM 2180 C C . PRO A 1 275 ? 63.335 -16.896 -38.533 1.00 42.50 275 PRO A C 1
ATOM 2182 O O . PRO A 1 275 ? 62.543 -15.957 -38.426 1.00 42.50 275 PRO A O 1
ATOM 2185 N N . ASN A 1 276 ? 62.945 -18.136 -38.789 1.00 52.41 276 ASN A N 1
ATOM 2186 C CA . ASN A 1 276 ? 61.590 -18.587 -38.556 1.00 52.41 276 ASN A CA 1
ATOM 2187 C C . ASN A 1 276 ? 61.385 -18.600 -37.034 1.00 52.41 276 ASN A C 1
ATOM 2189 O O . ASN A 1 276 ? 61.376 -19.645 -36.394 1.00 52.41 276 ASN A O 1
ATOM 2193 N N . ASN A 1 277 ? 61.312 -17.410 -36.446 1.00 44.12 277 ASN A N 1
ATOM 2194 C CA . ASN A 1 277 ? 60.974 -17.207 -35.057 1.00 44.12 277 ASN A CA 1
ATOM 2195 C C . ASN A 1 277 ? 59.509 -16.791 -35.064 1.00 44.12 277 ASN A C 1
ATOM 2197 O O . ASN A 1 277 ? 59.183 -15.608 -34.986 1.00 44.12 277 ASN A O 1
ATOM 2201 N N . ASN A 1 278 ? 58.632 -17.794 -35.145 1.00 50.78 278 ASN A N 1
ATOM 2202 C CA . ASN A 1 278 ? 57.336 -17.723 -34.482 1.00 50.78 278 ASN A CA 1
ATOM 2203 C C . ASN A 1 278 ? 57.608 -17.568 -32.980 1.00 50.78 278 ASN A C 1
ATOM 2205 O O . ASN A 1 278 ? 57.541 -18.518 -32.208 1.00 50.78 278 ASN A O 1
ATOM 2209 N N . VAL A 1 279 ? 58.008 -16.372 -32.576 1.00 53.25 279 VAL A N 1
ATOM 2210 C CA . VAL A 1 279 ? 57.889 -15.918 -31.205 1.00 53.25 279 VAL A CA 1
ATOM 2211 C C . VAL A 1 279 ? 56.887 -14.798 -31.301 1.00 53.25 279 VAL A C 1
ATOM 2213 O O . VAL A 1 279 ? 57.172 -13.791 -31.945 1.00 53.25 279 VAL A O 1
ATOM 2216 N N . ASP A 1 280 ? 55.711 -15.030 -30.721 1.00 61.00 280 ASP A N 1
ATOM 2217 C CA . ASP A 1 280 ? 54.636 -14.063 -30.543 1.00 61.00 280 ASP A CA 1
ATOM 2218 C C . ASP A 1 280 ? 55.212 -12.674 -30.254 1.00 61.00 280 ASP A C 1
ATOM 2220 O O . ASP A 1 280 ? 55.560 -12.335 -29.117 1.00 61.00 280 ASP A O 1
ATOM 2224 N N . ILE A 1 281 ? 55.308 -11.833 -31.287 1.00 56.62 281 ILE A N 1
ATOM 2225 C CA . ILE A 1 281 ? 55.534 -10.405 -31.101 1.00 56.62 281 ILE A CA 1
ATOM 2226 C C . ILE A 1 281 ? 54.179 -9.853 -30.681 1.00 56.62 281 ILE A C 1
ATOM 2228 O O . ILE A 1 281 ? 53.441 -9.266 -31.467 1.00 56.62 281 ILE A O 1
ATOM 2232 N N . LYS A 1 282 ? 53.841 -10.116 -29.417 1.00 62.44 282 LYS A N 1
ATOM 2233 C CA . LYS A 1 282 ? 52.701 -9.542 -28.715 1.00 62.44 282 LYS A CA 1
ATOM 2234 C C . LYS A 1 282 ? 52.789 -8.032 -28.918 1.00 62.44 282 LYS A C 1
ATOM 2236 O O . LYS A 1 282 ? 53.808 -7.426 -28.549 1.00 62.44 282 LYS A O 1
ATOM 2241 N N . SER A 1 283 ? 51.795 -7.463 -29.599 1.00 63.97 283 SER A N 1
ATOM 2242 C CA . SER A 1 283 ? 51.815 -6.063 -30.012 1.00 63.97 283 SER A CA 1
ATOM 2243 C C . SER A 1 283 ? 51.993 -5.168 -28.779 1.00 63.97 283 SER A C 1
ATOM 2245 O O . SER A 1 283 ? 51.696 -5.559 -27.645 1.00 63.97 283 SER A O 1
ATOM 2247 N N . SER A 1 284 ? 52.508 -3.950 -28.956 1.00 57.16 284 SER A N 1
ATOM 2248 C CA . SER A 1 284 ? 52.638 -3.012 -27.830 1.00 57.16 284 SER A CA 1
ATOM 2249 C C . SER A 1 284 ? 51.294 -2.745 -27.131 1.00 57.16 284 SER A C 1
ATOM 2251 O O . SER A 1 284 ? 51.292 -2.319 -25.974 1.00 57.16 284 SER A O 1
ATOM 2253 N N . GLU A 1 285 ? 50.176 -2.969 -27.820 1.00 57.88 285 GLU A N 1
ATOM 2254 C CA . GLU A 1 285 ? 48.817 -2.853 -27.297 1.00 57.88 285 GLU A CA 1
ATOM 2255 C C . GLU A 1 285 ? 48.422 -4.071 -26.456 1.00 57.88 285 GLU A C 1
ATOM 2257 O O . GLU A 1 285 ? 47.910 -3.888 -25.354 1.00 57.88 285 GLU A O 1
ATOM 2262 N N . ASP A 1 286 ? 48.767 -5.289 -26.880 1.00 61.50 286 ASP A N 1
ATOM 2263 C CA . ASP A 1 286 ? 48.516 -6.513 -26.104 1.00 61.50 286 ASP A CA 1
ATOM 2264 C C . ASP A 1 286 ? 49.272 -6.509 -24.766 1.00 61.50 286 ASP A C 1
ATOM 2266 O O . ASP A 1 286 ? 48.723 -6.882 -23.732 1.00 61.50 286 ASP A O 1
ATOM 2270 N N . LYS A 1 287 ? 50.513 -6.000 -24.748 1.00 67.44 287 LYS A N 1
ATOM 2271 C CA . LYS A 1 287 ? 51.289 -5.830 -23.503 1.00 67.44 287 LYS A CA 1
ATOM 2272 C C . LYS A 1 287 ? 50.680 -4.776 -22.569 1.00 67.44 287 LYS A C 1
ATOM 2274 O O . LYS A 1 287 ? 50.734 -4.932 -21.350 1.00 67.44 287 LYS A O 1
ATOM 2279 N N . LYS A 1 288 ? 50.087 -3.709 -23.121 1.00 72.12 288 LYS A N 1
ATOM 2280 C CA . LYS A 1 288 ? 49.358 -2.699 -22.333 1.00 72.12 288 LYS A CA 1
ATOM 2281 C C . LYS A 1 288 ? 48.051 -3.262 -21.781 1.00 72.12 288 LYS A C 1
ATOM 2283 O O . LYS A 1 288 ? 47.730 -3.007 -20.622 1.00 72.12 288 LYS A O 1
ATOM 2288 N N . MET A 1 289 ? 47.326 -4.048 -22.570 1.00 76.44 289 MET A N 1
ATOM 2289 C CA . MET A 1 289 ? 46.072 -4.661 -22.146 1.00 76.44 289 MET A CA 1
ATOM 2290 C C . MET A 1 289 ? 46.288 -5.702 -21.045 1.00 76.44 289 MET A C 1
ATOM 2292 O O . MET A 1 289 ? 45.576 -5.661 -20.046 1.00 76.44 289 MET A O 1
ATOM 2296 N N . ASP A 1 290 ? 47.322 -6.541 -21.152 1.00 76.81 290 ASP A N 1
ATOM 2297 C CA . ASP A 1 290 ? 47.705 -7.464 -20.077 1.00 76.81 290 ASP A CA 1
ATOM 2298 C C . ASP A 1 290 ? 48.015 -6.716 -18.772 1.00 76.81 290 ASP A C 1
ATOM 2300 O O . ASP A 1 290 ? 47.513 -7.086 -17.713 1.00 76.81 290 ASP A O 1
ATOM 2304 N N . SER A 1 291 ? 48.778 -5.616 -18.844 1.00 85.25 291 SER A N 1
ATOM 2305 C CA . SER A 1 291 ? 49.111 -4.816 -17.657 1.00 85.25 291 SER A CA 1
ATOM 2306 C C . SER A 1 291 ? 47.879 -4.179 -17.000 1.00 85.25 291 SER A C 1
ATOM 2308 O O . SER A 1 291 ? 47.773 -4.148 -15.774 1.00 85.25 291 SER A O 1
ATOM 2310 N N . PHE A 1 292 ? 46.908 -3.737 -17.806 1.00 89.31 292 PHE A N 1
ATOM 2311 C CA . PHE A 1 292 ? 45.648 -3.185 -17.317 1.00 89.31 292 PHE A CA 1
ATOM 2312 C C . PHE A 1 292 ? 44.783 -4.262 -16.656 1.00 89.31 292 PHE A C 1
ATOM 2314 O O . PHE A 1 292 ? 44.231 -4.038 -15.578 1.00 89.31 292 PHE A O 1
ATOM 2321 N N . LEU A 1 293 ? 44.684 -5.445 -17.269 1.00 89.69 293 LEU A N 1
ATOM 2322 C CA . LEU A 1 293 ? 43.935 -6.567 -16.709 1.00 89.69 293 LEU A CA 1
ATOM 2323 C C . LEU A 1 293 ? 44.535 -7.027 -15.378 1.00 89.69 293 LEU A C 1
ATOM 2325 O O . LEU A 1 293 ? 43.778 -7.250 -14.431 1.00 89.69 293 LEU A O 1
ATOM 2329 N N . ASP A 1 294 ? 45.860 -7.090 -15.271 1.00 89.44 294 ASP A N 1
ATOM 2330 C CA . ASP A 1 294 ? 46.562 -7.427 -14.031 1.00 89.44 294 ASP A CA 1
ATOM 2331 C C . ASP A 1 294 ? 46.303 -6.405 -12.919 1.00 89.44 294 ASP A C 1
ATOM 2333 O O . ASP A 1 294 ? 46.053 -6.770 -11.765 1.00 89.44 294 ASP A O 1
ATOM 2337 N N . GLU A 1 295 ? 46.324 -5.114 -13.247 1.00 90.81 295 GLU A N 1
ATOM 2338 C CA . GLU A 1 295 ? 46.071 -4.048 -12.279 1.00 90.81 295 GLU A CA 1
ATOM 2339 C C . GLU A 1 295 ? 44.611 -4.035 -11.805 1.00 90.81 295 GLU A C 1
ATOM 2341 O O . GLU A 1 295 ? 44.340 -3.931 -10.603 1.00 90.81 295 GLU A O 1
ATOM 2346 N N . VAL A 1 296 ? 43.660 -4.243 -12.719 1.00 91.56 296 VAL A N 1
ATOM 2347 C CA . VAL A 1 296 ? 42.237 -4.385 -12.384 1.00 91.56 296 VAL A CA 1
ATOM 2348 C C . VAL A 1 296 ? 42.002 -5.612 -11.499 1.00 91.56 296 VAL A C 1
ATOM 2350 O O . VAL A 1 296 ? 41.288 -5.509 -10.496 1.00 91.56 296 VAL A O 1
ATOM 2353 N N . HIS A 1 297 ? 42.633 -6.753 -11.799 1.00 93.19 297 HIS A N 1
ATOM 2354 C CA . HIS A 1 297 ? 42.523 -7.962 -10.977 1.00 93.19 297 HIS A CA 1
ATOM 2355 C C . HIS A 1 297 ? 43.117 -7.759 -9.580 1.00 93.19 297 HIS A C 1
ATOM 2357 O O . HIS A 1 297 ? 42.451 -8.061 -8.587 1.00 93.19 297 HIS A O 1
ATOM 2363 N N . LYS A 1 298 ? 44.313 -7.168 -9.464 1.00 94.44 298 LYS A N 1
ATOM 2364 C CA . LYS A 1 298 ? 44.932 -6.848 -8.163 1.00 94.44 298 LYS A CA 1
ATOM 2365 C C . LYS A 1 298 ? 44.068 -5.895 -7.337 1.00 94.44 298 LYS A C 1
ATOM 2367 O O . LYS A 1 298 ? 43.883 -6.106 -6.136 1.00 94.44 298 LYS A O 1
ATOM 2372 N N . LYS A 1 299 ? 43.480 -4.878 -7.974 1.00 94.75 299 LYS A N 1
ATOM 2373 C CA . LYS A 1 299 ? 42.578 -3.923 -7.317 1.00 94.75 299 LYS A CA 1
ATOM 2374 C C . LYS A 1 299 ? 41.291 -4.591 -6.831 1.00 94.75 299 LYS A C 1
ATOM 2376 O O . LYS A 1 299 ? 40.864 -4.332 -5.705 1.00 94.75 299 LYS A O 1
ATOM 2381 N N . LYS A 1 300 ? 40.700 -5.479 -7.638 1.00 95.19 300 LYS A N 1
ATOM 2382 C CA . LYS A 1 300 ? 39.519 -6.267 -7.255 1.00 95.19 300 LYS A CA 1
ATOM 2383 C C . LYS A 1 300 ? 39.814 -7.149 -6.041 1.00 95.19 300 LYS A C 1
ATOM 2385 O O . LYS A 1 300 ? 39.098 -7.060 -5.048 1.00 95.19 300 LYS A O 1
ATOM 2390 N N . VAL A 1 301 ? 40.905 -7.914 -6.085 1.00 93.88 301 VAL A N 1
ATOM 2391 C CA . VAL A 1 301 ? 41.321 -8.805 -4.988 1.00 93.88 301 VAL A CA 1
ATOM 2392 C C . VAL A 1 301 ? 41.569 -8.021 -3.695 1.00 93.88 301 VAL A C 1
ATOM 2394 O O . VAL A 1 301 ? 41.089 -8.412 -2.633 1.00 93.88 301 VAL A O 1
ATOM 2397 N N . SER A 1 302 ? 42.254 -6.876 -3.770 1.00 94.25 302 SER A N 1
ATOM 2398 C CA . SER A 1 302 ? 42.506 -6.019 -2.602 1.00 94.25 302 SER A CA 1
ATOM 2399 C C . SER A 1 302 ? 41.213 -5.471 -1.980 1.00 94.25 302 SER A C 1
ATOM 2401 O O . SER A 1 302 ? 41.036 -5.499 -0.757 1.00 94.25 302 SER A O 1
ATOM 2403 N N . ASN A 1 303 ? 40.269 -5.022 -2.813 1.00 94.31 303 ASN A N 1
ATOM 24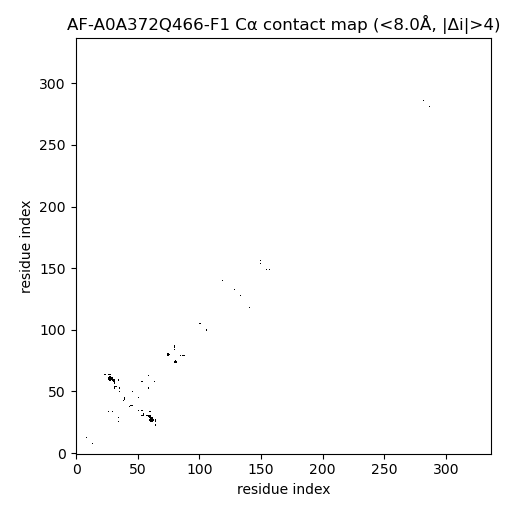04 C CA . ASN A 1 303 ? 38.966 -4.553 -2.342 1.00 94.31 303 ASN A CA 1
ATOM 2405 C C . ASN A 1 303 ? 38.160 -5.672 -1.670 1.00 94.31 303 ASN A C 1
ATOM 2407 O O . ASN A 1 303 ? 37.567 -5.439 -0.617 1.00 94.31 303 ASN A O 1
ATOM 2411 N N . GLU A 1 304 ? 38.196 -6.882 -2.224 1.00 94.88 304 GLU A N 1
ATOM 2412 C CA . GLU A 1 304 ? 37.495 -8.043 -1.675 1.00 94.88 304 GLU A CA 1
ATOM 2413 C C . GLU A 1 304 ? 38.081 -8.495 -0.324 1.00 94.88 304 GLU A C 1
ATOM 2415 O O . GLU A 1 304 ? 37.343 -8.805 0.613 1.00 94.88 304 GLU A O 1
ATOM 2420 N N . ILE A 1 305 ? 39.409 -8.442 -0.164 1.00 95.50 305 ILE A N 1
ATOM 2421 C CA . ILE A 1 305 ? 40.079 -8.689 1.125 1.00 95.50 305 ILE A CA 1
ATOM 2422 C C . ILE A 1 305 ? 39.676 -7.628 2.159 1.00 95.50 305 ILE A C 1
ATOM 2424 O O . ILE A 1 305 ? 39.332 -7.968 3.294 1.00 95.50 305 ILE A O 1
ATOM 2428 N N . ARG A 1 306 ? 39.669 -6.341 1.780 1.00 95.00 306 ARG A N 1
ATOM 2429 C CA . ARG A 1 306 ? 39.206 -5.249 2.657 1.00 95.00 306 ARG A CA 1
ATOM 2430 C C . ARG A 1 306 ? 37.760 -5.442 3.094 1.00 95.00 306 ARG A C 1
ATOM 2432 O O . ARG A 1 306 ? 37.448 -5.182 4.254 1.00 95.00 306 ARG A O 1
ATOM 2439 N N . GLN A 1 307 ? 36.892 -5.877 2.186 1.00 92.56 307 GLN A N 1
ATOM 2440 C CA . GLN A 1 307 ? 35.493 -6.141 2.491 1.00 92.56 307 GLN A CA 1
ATOM 2441 C C . GLN A 1 307 ? 35.351 -7.299 3.486 1.00 92.56 307 GLN A C 1
ATOM 2443 O O . GLN A 1 307 ? 34.785 -7.091 4.558 1.00 92.56 307 GLN A O 1
ATOM 2448 N N . ARG A 1 308 ? 35.966 -8.459 3.215 1.00 93.94 308 ARG A N 1
ATOM 2449 C CA . ARG A 1 308 ? 35.928 -9.605 4.141 1.00 93.94 308 ARG A CA 1
ATOM 2450 C C . ARG A 1 308 ? 36.482 -9.277 5.525 1.00 93.94 308 ARG A C 1
ATOM 2452 O O . ARG A 1 308 ? 35.961 -9.762 6.524 1.00 93.94 308 ARG A O 1
ATOM 2459 N N . ASN A 1 309 ? 37.516 -8.442 5.617 1.00 91.81 309 ASN A N 1
ATOM 2460 C CA . ASN A 1 309 ? 38.062 -8.029 6.911 1.00 91.81 309 ASN A CA 1
ATOM 2461 C C . ASN A 1 309 ? 37.097 -7.126 7.699 1.00 91.81 309 ASN A C 1
ATOM 2463 O O . ASN A 1 309 ? 37.034 -7.233 8.923 1.00 91.81 309 ASN A O 1
ATOM 2467 N N . ARG A 1 310 ? 36.318 -6.270 7.023 1.00 93.19 310 ARG A N 1
ATOM 2468 C CA . ARG A 1 310 ? 35.259 -5.476 7.672 1.00 93.19 310 ARG A CA 1
ATOM 2469 C C . ARG A 1 310 ? 34.111 -6.360 8.145 1.00 93.19 310 ARG A C 1
ATOM 2471 O O . ARG A 1 310 ? 33.683 -6.217 9.284 1.00 93.19 310 ARG A O 1
ATOM 2478 N N . GLU A 1 311 ? 33.671 -7.299 7.312 1.00 90.44 311 GLU A N 1
ATOM 2479 C CA . GLU A 1 311 ? 32.616 -8.259 7.661 1.00 90.44 311 GLU A CA 1
ATOM 2480 C C . GLU A 1 311 ? 33.025 -9.118 8.866 1.00 90.44 311 GLU A C 1
ATOM 2482 O O . GLU A 1 311 ? 32.284 -9.204 9.841 1.00 90.44 311 GLU A O 1
ATOM 2487 N N . LYS A 1 312 ? 34.254 -9.657 8.876 1.00 88.69 312 LYS A N 1
ATOM 2488 C CA . LYS A 1 312 ? 34.793 -10.403 10.027 1.00 88.69 312 LYS A CA 1
ATOM 2489 C C . LYS A 1 312 ? 34.869 -9.569 11.308 1.00 88.69 312 LYS A C 1
ATOM 2491 O O . LYS A 1 312 ? 34.652 -10.111 12.389 1.00 88.69 312 LYS A O 1
ATOM 2496 N N . LYS A 1 313 ? 35.179 -8.270 11.210 1.00 91.06 313 LYS A N 1
ATOM 2497 C CA . LYS A 1 313 ? 35.188 -7.365 12.369 1.00 91.06 313 LYS A CA 1
ATOM 2498 C C . LYS A 1 313 ? 33.777 -7.199 12.948 1.00 91.06 313 LYS A C 1
ATOM 2500 O O . LYS A 1 313 ? 33.615 -7.344 14.155 1.00 91.06 313 LYS A O 1
ATOM 2505 N N . LEU A 1 314 ? 32.776 -6.991 12.093 1.00 84.12 314 LEU A N 1
ATOM 2506 C CA . LEU A 1 314 ? 31.373 -6.856 12.501 1.00 84.12 314 LEU A CA 1
ATOM 2507 C C . LEU A 1 314 ? 30.824 -8.143 13.133 1.00 84.12 314 LEU A C 1
ATOM 2509 O O . LEU A 1 314 ? 30.191 -8.079 14.181 1.00 84.12 314 LEU A O 1
ATOM 2513 N N . LEU A 1 315 ? 31.134 -9.309 12.554 1.00 81.88 315 LEU A N 1
ATOM 2514 C CA . LEU A 1 315 ? 30.760 -10.618 13.109 1.00 81.88 315 LEU A CA 1
ATOM 2515 C C . LEU A 1 315 ? 31.362 -10.868 14.501 1.00 81.88 315 LEU A C 1
ATOM 2517 O O . LEU A 1 315 ? 30.722 -11.462 15.366 1.00 81.88 315 LEU A O 1
ATOM 2521 N N . ARG A 1 316 ? 32.596 -10.410 14.745 1.00 78.44 316 ARG A N 1
ATOM 2522 C CA . ARG A 1 316 ? 33.222 -10.529 16.068 1.00 78.44 316 ARG A CA 1
ATOM 2523 C C . ARG A 1 316 ? 32.584 -9.574 17.080 1.00 78.44 316 ARG A C 1
ATOM 2525 O O . ARG A 1 316 ? 32.387 -9.970 18.222 1.00 78.44 316 ARG A O 1
ATOM 2532 N N . GLU A 1 317 ? 32.242 -8.357 16.661 1.00 75.38 317 GLU A N 1
ATOM 2533 C CA . GLU A 1 317 ? 31.567 -7.358 17.500 1.00 75.38 317 GLU A CA 1
ATOM 2534 C C . GLU A 1 317 ? 30.129 -7.765 17.868 1.00 75.38 317 GLU A C 1
ATOM 2536 O O . GLU A 1 317 ? 29.698 -7.511 18.995 1.00 75.38 317 GLU A O 1
ATOM 2541 N N . SER A 1 318 ? 29.399 -8.442 16.972 1.00 69.31 318 SER A N 1
ATOM 2542 C CA . SER A 1 318 ? 28.074 -8.996 17.282 1.00 69.31 318 SER A CA 1
ATOM 2543 C C . SER A 1 318 ? 28.167 -10.170 18.259 1.00 69.31 318 SER A C 1
ATOM 2545 O O . SER A 1 318 ? 27.456 -10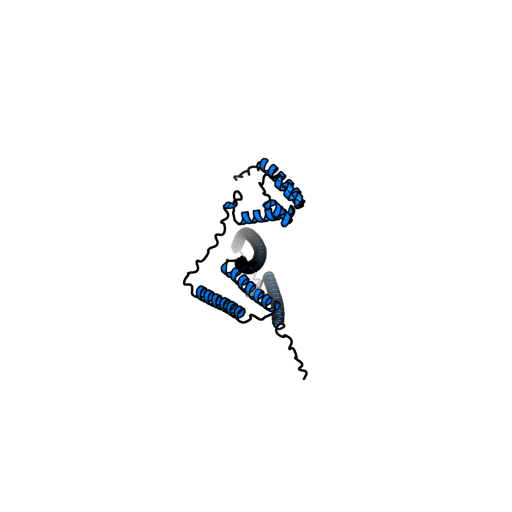.189 19.257 1.00 69.31 318 SER A O 1
ATOM 2547 N N . SER A 1 319 ? 29.122 -11.084 18.061 1.00 64.88 319 SER A N 1
ATOM 2548 C CA . SER A 1 319 ? 29.289 -12.251 18.938 1.00 64.88 319 SER A CA 1
ATOM 2549 C C . SER A 1 319 ? 29.742 -11.889 20.364 1.00 64.88 319 SER A C 1
ATOM 2551 O O . SER A 1 319 ? 29.471 -12.633 21.302 1.00 64.88 319 SER A O 1
ATOM 2553 N N . THR A 1 320 ? 30.417 -10.748 20.559 1.00 58.72 320 THR A N 1
ATOM 2554 C CA . THR A 1 320 ? 30.787 -10.256 21.900 1.00 58.72 320 THR A CA 1
ATOM 2555 C C . THR A 1 320 ? 29.634 -9.616 22.674 1.00 58.72 320 THR A C 1
ATOM 2557 O O . THR A 1 320 ? 29.705 -9.571 23.898 1.00 58.72 320 THR A O 1
ATOM 2560 N N . LYS A 1 321 ? 28.580 -9.138 21.997 1.00 58.56 321 LYS A N 1
ATOM 2561 C CA . LYS A 1 321 ? 27.402 -8.550 22.662 1.00 58.56 321 LYS A CA 1
ATOM 2562 C C . LYS A 1 321 ? 26.466 -9.616 23.237 1.00 58.56 321 LYS A C 1
ATOM 2564 O O . LYS A 1 321 ? 25.874 -9.387 24.288 1.00 58.56 321 LYS A O 1
ATOM 2569 N N . ASP A 1 322 ? 26.419 -10.795 22.621 1.00 50.28 322 ASP A N 1
ATOM 2570 C CA . ASP A 1 322 ? 25.582 -11.908 23.087 1.00 50.28 322 ASP A CA 1
ATOM 2571 C C . ASP A 1 322 ? 26.146 -12.606 24.340 1.00 50.28 322 ASP A C 1
ATOM 2573 O O . ASP A 1 322 ? 25.396 -13.184 25.123 1.00 50.28 322 ASP A O 1
ATOM 2577 N N . LEU A 1 323 ? 27.458 -12.508 24.598 1.00 54.62 323 LEU A N 1
ATOM 2578 C CA . LEU A 1 323 ? 28.099 -13.116 25.776 1.00 54.62 323 LEU A CA 1
ATOM 2579 C C . LEU A 1 323 ? 28.086 -12.228 27.034 1.00 54.62 323 LEU A C 1
ATOM 2581 O O . LEU A 1 323 ? 28.362 -12.723 28.126 1.00 54.62 323 LEU A O 1
ATOM 2585 N N . SER A 1 324 ? 27.764 -10.933 26.924 1.00 55.38 324 SER A N 1
ATOM 2586 C CA . SER A 1 324 ? 27.731 -10.013 28.077 1.00 55.38 324 SER A CA 1
ATOM 2587 C C . SER A 1 324 ? 26.396 -9.974 28.833 1.00 55.38 324 SER A C 1
ATOM 2589 O O . SER A 1 324 ? 26.314 -9.306 29.859 1.00 55.38 324 SER A O 1
ATOM 2591 N N . VAL A 1 325 ? 25.362 -10.688 28.372 1.00 51.38 325 VAL A N 1
ATOM 2592 C CA . VAL A 1 325 ? 24.012 -10.657 28.979 1.00 51.38 325 VAL A CA 1
ATOM 2593 C C . VAL A 1 325 ? 23.805 -11.734 30.064 1.00 51.38 325 VAL A C 1
ATOM 2595 O O . VAL A 1 325 ? 22.844 -11.657 30.820 1.00 51.38 325 VAL A O 1
ATOM 2598 N N . SER A 1 326 ? 24.718 -12.701 30.243 1.00 48.22 326 SER A N 1
ATOM 2599 C CA . SER A 1 326 ? 24.495 -13.846 31.152 1.00 48.22 326 SER A CA 1
ATOM 2600 C C . SER A 1 326 ? 25.302 -13.855 32.464 1.00 48.22 326 SER A C 1
ATOM 2602 O O . SER A 1 326 ? 25.577 -14.930 33.001 1.00 48.22 326 SER A O 1
ATOM 2604 N N . LYS A 1 327 ? 25.699 -12.703 33.016 1.00 48.12 327 LYS A N 1
ATOM 2605 C CA . LYS A 1 327 ? 26.204 -12.634 34.404 1.00 48.12 327 LYS A CA 1
ATOM 2606 C C . LYS A 1 327 ? 25.379 -11.651 35.227 1.00 48.12 327 LYS A C 1
ATOM 2608 O O . LYS A 1 327 ? 25.744 -10.490 35.377 1.00 48.12 327 LYS A O 1
ATOM 2613 N N . GLY A 1 328 ? 24.259 -12.149 35.749 1.00 44.97 328 GLY A N 1
ATOM 2614 C CA . GLY A 1 328 ? 23.549 -11.516 36.859 1.00 44.97 328 GLY A CA 1
ATOM 2615 C C . GLY A 1 328 ? 24.369 -11.610 38.157 1.00 44.97 32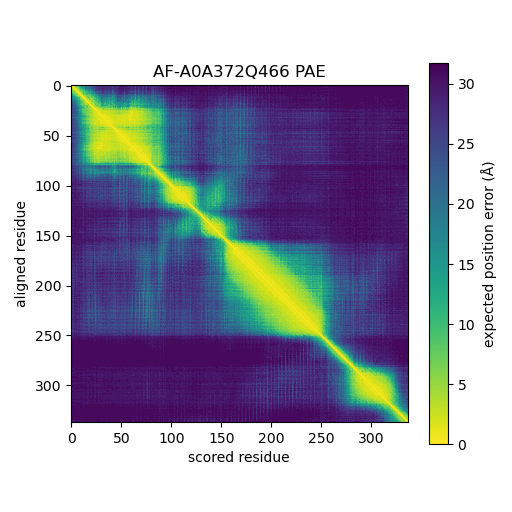8 GLY A C 1
ATOM 2616 O O . GLY A 1 328 ? 25.176 -12.536 38.298 1.00 44.97 328 GLY A O 1
ATOM 2617 N N . PRO A 1 329 ? 24.216 -10.651 39.085 1.00 43.12 329 PRO A N 1
ATOM 2618 C CA . PRO A 1 329 ? 25.009 -10.592 40.302 1.00 43.12 329 PRO A CA 1
ATOM 2619 C C . PRO A 1 329 ? 24.524 -11.637 41.313 1.00 43.12 329 PRO A C 1
ATOM 2621 O O . PRO A 1 329 ? 23.332 -11.765 41.581 1.00 43.12 329 PRO A O 1
ATOM 2624 N N . VAL A 1 330 ? 25.476 -12.380 41.876 1.00 44.62 330 VAL A N 1
ATOM 2625 C CA . VAL A 1 330 ? 25.276 -13.254 43.034 1.00 44.62 330 VAL A CA 1
ATOM 2626 C C . VAL A 1 330 ? 25.015 -12.360 44.247 1.00 44.62 330 VAL A C 1
ATOM 2628 O O . VAL A 1 330 ? 25.899 -11.610 44.653 1.00 44.62 330 VAL A O 1
ATOM 2631 N N . SER A 1 331 ? 23.803 -12.413 44.799 1.00 41.16 331 SER A N 1
ATOM 2632 C CA . SER A 1 331 ? 23.465 -11.797 46.082 1.00 41.16 331 SER A CA 1
ATOM 2633 C C . SER A 1 331 ? 24.003 -12.666 47.219 1.00 41.16 331 SER A C 1
ATOM 2635 O O . SER A 1 331 ? 23.534 -13.787 47.421 1.00 41.16 331 SER A O 1
ATOM 2637 N N . SER A 1 332 ? 24.989 -12.154 47.950 1.00 45.94 332 SER A N 1
ATOM 2638 C CA . SER A 1 332 ? 25.379 -12.651 49.268 1.00 45.94 332 SER A CA 1
ATOM 2639 C C . SER A 1 332 ? 24.294 -12.282 50.280 1.00 45.94 332 SER A C 1
ATOM 2641 O O . SER A 1 332 ? 23.991 -11.103 50.457 1.00 45.94 332 SER A O 1
ATOM 2643 N N . VAL A 1 333 ? 23.694 -13.295 50.901 1.00 39.12 333 VAL A N 1
ATOM 2644 C CA . VAL A 1 333 ? 22.862 -13.153 52.098 1.00 39.12 333 VAL A CA 1
ATOM 2645 C C . VAL A 1 333 ? 23.800 -13.322 53.287 1.00 39.12 333 VAL A C 1
ATOM 2647 O O . VAL A 1 333 ? 24.371 -14.397 53.462 1.00 39.12 333 VAL A O 1
ATOM 2650 N N . ASP A 1 334 ? 23.989 -12.250 54.050 1.00 40.78 334 ASP A N 1
ATOM 2651 C CA . ASP A 1 334 ? 24.594 -12.301 55.376 1.00 40.78 334 ASP A CA 1
ATOM 2652 C C . ASP A 1 334 ? 23.517 -12.779 56.366 1.00 40.78 334 ASP A C 1
ATOM 2654 O O . ASP A 1 334 ? 22.482 -12.131 56.535 1.00 40.78 334 ASP A O 1
ATOM 2658 N N . GLU A 1 335 ? 23.742 -13.942 56.982 1.00 46.50 335 GLU A N 1
ATOM 2659 C CA . GLU A 1 335 ? 23.028 -14.392 58.179 1.00 46.50 335 GLU A CA 1
ATOM 2660 C C . GLU A 1 335 ? 23.742 -13.821 59.413 1.00 46.50 335 GLU A C 1
ATOM 2662 O O . GLU A 1 335 ? 24.869 -14.212 59.721 1.00 46.50 335 GLU A O 1
ATOM 2667 N N . GLU A 1 336 ? 23.083 -12.912 60.134 1.00 44.97 336 GLU A N 1
ATOM 2668 C CA . GLU A 1 336 ? 23.384 -12.643 61.544 1.00 44.97 336 GLU A CA 1
ATOM 2669 C C . GLU A 1 336 ? 22.573 -13.614 62.418 1.00 44.97 336 GLU A C 1
ATOM 2671 O O . GLU A 1 336 ? 21.350 -13.713 62.290 1.00 44.97 336 GLU A O 1
ATOM 2676 N N . SER A 1 337 ? 23.281 -14.333 63.294 1.00 49.59 337 SER A N 1
ATOM 2677 C CA . SER A 1 337 ? 22.762 -15.035 64.479 1.00 49.59 337 SER A CA 1
ATOM 2678 C C . SER A 1 337 ? 23.159 -14.291 65.743 1.00 49.59 337 SER A C 1
ATOM 2680 O O . SER A 1 337 ? 24.281 -13.732 65.751 1.00 49.59 337 SER A O 1
#

Solvent-accessible surface area (backbone atoms only — not comparable to full-atom values): 20197 Å² total; per-residue (Å²): 137,86,81,81,79,80,79,80,80,60,70,69,61,56,55,52,52,52,52,53,51,58,51,51,62,57,40,43,73,25,48,40,66,56,34,52,55,53,49,69,72,62,78,68,79,78,52,74,66,57,52,49,50,43,62,73,70,56,44,28,22,42,55,53,51,50,53,52,51,51,51,53,52,52,35,55,77,69,70,52,66,91,87,51,77,83,75,55,80,73,86,75,83,83,79,81,86,78,60,95,83,36,66,67,60,50,51,46,52,49,55,50,51,51,55,51,52,56,52,57,56,61,61,72,75,52,94,83,64,61,74,70,66,49,50,60,51,50,51,52,53,52,49,56,49,51,58,46,53,42,66,77,63,71,35,71,64,63,56,50,52,53,51,50,52,54,49,55,53,48,50,56,50,46,54,53,50,51,54,52,52,51,52,52,53,51,52,54,52,54,52,52,54,51,53,52,53,49,56,52,51,54,50,52,52,54,50,53,52,51,50,51,52,52,51,53,49,54,51,50,54,51,48,53,53,50,51,54,51,51,53,53,51,52,54,51,48,54,53,50,52,54,53,48,56,52,53,51,52,58,53,64,69,52,78,77,72,82,81,86,76,95,71,87,72,81,83,77,71,79,78,76,72,73,78,87,64,92,60,86,77,69,45,80,62,54,57,50,49,52,53,51,53,53,50,52,49,53,51,50,54,52,51,52,51,56,48,52,53,51,53,54,50,51,55,52,57,54,58,56,60,70,67,69,74,80,74,78,82,84,81,84,81,83,83,87,130